Protein AF-A0A449B353-F1 (afdb_monomer)

Structure (mmCIF, N/CA/C/O backbone):
data_AF-A0A449B353-F1
#
_entry.id   AF-A0A449B353-F1
#
loop_
_atom_site.group_PDB
_atom_site.id
_atom_site.type_symbol
_atom_site.label_atom_id
_atom_site.label_alt_id
_atom_site.label_comp_id
_atom_site.label_asym_id
_atom_site.label_entity_id
_atom_site.label_seq_id
_atom_site.pdbx_PDB_ins_code
_atom_site.Cartn_x
_atom_site.Cartn_y
_atom_site.Cartn_z
_atom_site.occupancy
_atom_site.B_iso_or_equiv
_atom_site.auth_seq_id
_atom_site.auth_comp_id
_atom_site.auth_asym_id
_atom_site.auth_atom_id
_atom_site.pdbx_PDB_model_num
ATOM 1 N N . MET A 1 1 ? -43.226 -0.071 -16.876 1.00 41.44 1 MET A N 1
ATOM 2 C CA . MET A 1 1 ? -42.538 0.073 -15.574 1.00 41.44 1 MET A CA 1
ATOM 3 C C . MET A 1 1 ? -41.272 0.913 -15.776 1.00 41.44 1 MET A C 1
ATOM 5 O O . MET A 1 1 ? -40.256 0.384 -16.199 1.00 41.44 1 MET A O 1
ATOM 9 N N . LYS A 1 2 ? -41.357 2.246 -15.624 1.00 35.25 2 LYS A N 1
ATOM 10 C CA . LYS A 1 2 ? -40.231 3.179 -15.837 1.00 35.25 2 LYS A CA 1
ATOM 11 C C . LYS A 1 2 ? -39.518 3.416 -14.504 1.00 35.25 2 LYS A C 1
ATOM 13 O O . LYS A 1 2 ? -40.005 4.186 -13.683 1.00 35.25 2 LYS A O 1
ATOM 18 N N . TRP A 1 3 ? -38.369 2.781 -14.301 1.00 37.28 3 TRP A N 1
ATOM 19 C CA . TRP A 1 3 ? -37.463 3.112 -13.202 1.00 37.28 3 TRP A CA 1
ATOM 20 C C . TRP A 1 3 ? -36.758 4.438 -13.516 1.00 37.28 3 TRP A C 1
ATOM 22 O O . TRP A 1 3 ? -35.739 4.468 -14.200 1.00 37.28 3 TRP A O 1
ATOM 32 N N . LYS A 1 4 ? -37.316 5.562 -13.052 1.00 37.81 4 LYS A N 1
ATOM 33 C CA . LYS A 1 4 ? -36.583 6.834 -12.991 1.00 37.81 4 LYS A CA 1
ATOM 34 C C . LYS A 1 4 ? -35.660 6.782 -11.775 1.00 37.81 4 LYS A C 1
ATOM 36 O 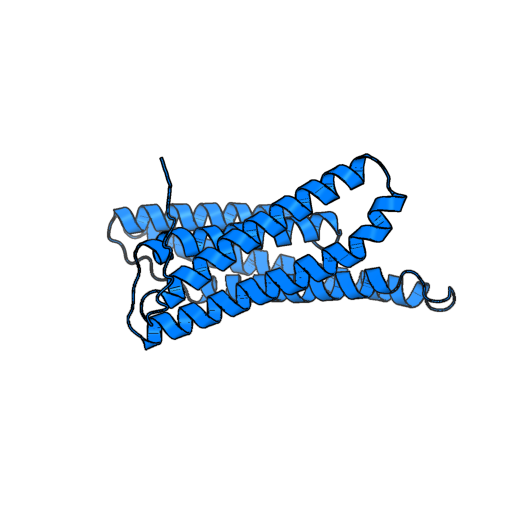O . LYS A 1 4 ? -36.065 7.119 -10.666 1.00 37.81 4 LYS A O 1
ATOM 41 N N . LEU A 1 5 ? -34.416 6.364 -11.993 1.00 42.94 5 LEU A N 1
ATOM 42 C CA . LEU A 1 5 ? -33.312 6.576 -11.060 1.00 42.94 5 LEU A CA 1
ATOM 43 C C . LEU A 1 5 ? -33.013 8.078 -10.993 1.00 42.94 5 LEU A C 1
ATOM 45 O O . LEU A 1 5 ? -32.157 8.605 -11.694 1.00 42.94 5 LEU A O 1
ATOM 49 N N . ASN A 1 6 ? -33.766 8.787 -10.157 1.00 35.12 6 ASN A N 1
ATOM 50 C CA . ASN A 1 6 ? -33.498 10.176 -9.812 1.00 35.12 6 ASN A CA 1
ATOM 51 C C . ASN A 1 6 ? -32.489 10.195 -8.653 1.00 35.12 6 ASN A C 1
ATOM 53 O O . ASN A 1 6 ? -32.807 10.586 -7.532 1.00 35.12 6 ASN A O 1
ATOM 57 N N . MET A 1 7 ? -31.265 9.725 -8.911 1.00 39.56 7 MET A N 1
ATOM 58 C CA . MET A 1 7 ? -30.147 9.897 -7.982 1.00 39.56 7 MET A CA 1
ATOM 59 C C . MET A 1 7 ? -29.683 11.357 -8.068 1.00 39.56 7 MET A C 1
ATOM 61 O O . MET A 1 7 ? -28.717 11.697 -8.746 1.00 39.56 7 MET A O 1
ATOM 65 N N . LYS A 1 8 ? -30.413 12.261 -7.408 1.00 36.34 8 LYS A N 1
ATOM 66 C CA . LYS A 1 8 ? -29.895 13.598 -7.114 1.00 36.34 8 LYS A CA 1
ATOM 67 C C . LYS A 1 8 ? -28.836 13.434 -6.025 1.00 36.34 8 LYS A C 1
ATOM 69 O O . LYS A 1 8 ? -29.169 13.420 -4.844 1.00 36.34 8 LYS A O 1
ATOM 74 N N . PHE A 1 9 ? -27.571 13.288 -6.419 1.00 43.31 9 PHE A N 1
ATOM 75 C CA . PHE A 1 9 ? -26.436 13.431 -5.506 1.00 43.31 9 PHE A CA 1
ATOM 76 C C . PHE A 1 9 ? -26.376 14.887 -5.041 1.00 43.31 9 PHE A C 1
ATOM 78 O O . PHE A 1 9 ? -25.678 15.716 -5.618 1.00 43.31 9 PHE A O 1
ATOM 85 N N . ASN A 1 10 ? -27.160 15.227 -4.021 1.00 40.44 10 ASN A N 1
ATOM 86 C CA . ASN A 1 10 ? -27.001 16.497 -3.338 1.00 40.44 10 ASN A CA 1
ATOM 87 C C . ASN A 1 10 ? -25.759 16.350 -2.448 1.00 40.44 10 ASN A C 1
ATOM 89 O O . ASN A 1 10 ? -25.804 15.664 -1.425 1.00 40.44 10 ASN A O 1
ATOM 93 N N . ILE A 1 11 ? -24.624 16.896 -2.893 1.00 47.94 11 ILE A N 1
ATOM 94 C CA . ILE A 1 11 ? -23.345 16.811 -2.177 1.00 47.94 11 ILE A CA 1
ATOM 95 C C . ILE A 1 11 ? -23.432 17.736 -0.957 1.00 47.94 11 ILE A C 1
ATOM 97 O O . ILE A 1 11 ? -23.030 18.896 -0.991 1.00 47.94 11 ILE A O 1
ATOM 101 N N . THR A 1 12 ? -24.019 17.242 0.128 1.00 59.38 12 THR A N 1
ATOM 102 C CA . THR A 1 12 ? -24.003 17.914 1.429 1.00 59.38 12 THR A CA 1
ATOM 103 C C . THR A 1 12 ? -22.664 17.650 2.122 1.00 59.38 12 THR A C 1
ATOM 105 O O . THR A 1 12 ? -22.043 16.603 1.918 1.00 59.38 12 THR A O 1
ATOM 108 N N . LYS A 1 13 ? -22.203 18.584 2.972 1.00 58.66 13 LYS A N 1
ATOM 109 C CA . LYS A 1 13 ? -20.952 18.432 3.752 1.00 58.66 13 LYS A CA 1
ATOM 110 C C . LYS A 1 13 ? -20.908 17.127 4.562 1.00 58.66 13 LYS A C 1
ATOM 112 O O . LYS A 1 13 ? -19.831 16.602 4.819 1.00 58.66 13 LYS A O 1
ATOM 117 N N . GLU A 1 14 ? -22.073 16.597 4.924 1.00 60.94 14 GLU A N 1
ATOM 118 C CA . GLU A 1 14 ? -22.235 15.378 5.718 1.00 60.94 14 GLU A CA 1
ATOM 119 C C . GLU A 1 14 ? -22.028 14.086 4.907 1.00 60.94 14 GLU A C 1
ATOM 121 O O . GLU A 1 14 ? -21.552 13.091 5.447 1.00 60.94 14 GLU A O 1
ATOM 126 N N . ASN A 1 15 ? -22.303 14.107 3.598 1.00 66.75 15 ASN A N 1
ATOM 127 C CA . ASN A 1 15 ? -22.182 12.935 2.722 1.00 66.75 15 ASN A CA 1
ATOM 128 C C . ASN A 1 15 ? -20.823 12.836 2.014 1.00 66.75 15 ASN A C 1
ATOM 130 O O . ASN A 1 15 ? -20.503 11.800 1.434 1.00 66.75 15 ASN A O 1
ATOM 134 N N . PHE A 1 16 ? -20.008 13.890 2.064 1.00 71.62 16 PHE A N 1
ATOM 135 C CA . PHE A 1 16 ? -18.713 13.943 1.385 1.00 71.62 16 PHE A CA 1
ATOM 136 C C . PHE A 1 16 ? -17.734 12.828 1.819 1.00 71.62 16 PHE A C 1
ATOM 138 O O . PHE A 1 16 ? -17.169 12.179 0.936 1.00 71.62 16 PHE A O 1
ATOM 145 N N . PRO A 1 17 ? -17.577 12.508 3.123 1.00 68.25 17 PRO A N 1
ATOM 146 C CA . PRO A 1 17 ? -16.725 11.390 3.548 1.00 68.25 17 PRO A CA 1
ATOM 147 C C . PRO A 1 17 ? -17.228 10.025 3.043 1.00 68.25 17 PRO A C 1
ATOM 149 O O . PRO A 1 17 ? -16.430 9.164 2.677 1.00 68.25 17 PRO A O 1
ATOM 152 N N . ASN A 1 18 ? -18.553 9.843 2.954 1.00 73.44 18 ASN A N 1
ATOM 153 C CA . ASN A 1 18 ? -19.164 8.616 2.428 1.00 73.44 18 ASN A CA 1
ATOM 154 C C . ASN A 1 18 ? -18.934 8.451 0.915 1.00 73.44 18 ASN A C 1
ATOM 156 O O . ASN A 1 18 ? -18.769 7.343 0.408 1.00 73.44 18 ASN A O 1
ATOM 160 N N . ILE A 1 19 ? -18.914 9.556 0.168 1.00 77.75 19 ILE A N 1
ATOM 161 C CA . ILE A 1 19 ? -18.616 9.522 -1.267 1.00 77.75 19 ILE A CA 1
ATOM 162 C C . ILE A 1 19 ? -17.147 9.139 -1.488 1.00 77.75 19 ILE A C 1
ATOM 164 O O . ILE A 1 19 ? -16.865 8.307 -2.348 1.00 77.75 19 ILE A O 1
ATOM 168 N N . LEU A 1 20 ? -16.218 9.676 -0.688 1.00 74.94 20 LEU A N 1
ATOM 169 C CA . LEU A 1 20 ? -14.795 9.318 -0.768 1.00 74.94 20 LEU A CA 1
ATOM 170 C C . LEU A 1 20 ? -14.543 7.836 -0.457 1.00 74.94 20 LEU A C 1
ATOM 172 O O . LEU A 1 20 ? -13.758 7.190 -1.154 1.00 74.94 20 LEU A O 1
ATOM 176 N N . THR A 1 21 ? -15.243 7.273 0.530 1.00 77.81 21 THR A N 1
ATOM 177 C CA . THR A 1 21 ? -15.205 5.825 0.801 1.00 77.81 21 THR A CA 1
ATOM 178 C C . THR A 1 21 ? -15.726 5.014 -0.371 1.00 77.81 21 THR A C 1
ATOM 180 O O . THR A 1 21 ? -15.069 4.065 -0.790 1.00 77.81 21 THR A O 1
ATOM 183 N N . MET A 1 22 ? -16.875 5.385 -0.946 1.00 80.38 22 MET A N 1
ATOM 184 C CA . MET A 1 22 ? -17.408 4.685 -2.120 1.00 80.38 22 MET A CA 1
ATOM 185 C C . MET A 1 22 ? -16.431 4.728 -3.295 1.00 80.38 22 MET A C 1
ATOM 187 O O . MET A 1 22 ? -16.202 3.700 -3.929 1.00 80.38 22 MET A O 1
ATOM 191 N N . VAL A 1 23 ? -15.812 5.880 -3.560 1.00 84.88 23 VAL A N 1
ATOM 192 C CA . VAL A 1 23 ? -14.782 6.011 -4.600 1.00 84.88 23 VAL A CA 1
ATOM 193 C C . VAL A 1 23 ? -13.608 5.071 -4.324 1.00 84.88 23 VAL A C 1
ATOM 195 O O . VAL A 1 23 ? -13.198 4.352 -5.232 1.00 84.88 23 VAL A O 1
ATOM 198 N N . ARG A 1 24 ? -13.108 4.995 -3.084 1.00 83.75 24 ARG A N 1
ATOM 199 C CA . ARG A 1 24 ? -12.031 4.059 -2.718 1.00 83.75 24 ARG A CA 1
ATOM 200 C C . ARG A 1 24 ? -12.425 2.602 -2.929 1.00 83.75 24 ARG A C 1
ATOM 202 O O . ARG A 1 24 ? -11.633 1.847 -3.478 1.00 83.75 24 ARG A O 1
ATOM 209 N N . ILE A 1 25 ? -13.646 2.210 -2.579 1.00 85.06 25 ILE A N 1
ATOM 210 C CA . ILE A 1 25 ? -14.143 0.850 -2.836 1.00 85.06 25 ILE A CA 1
ATOM 211 C C . ILE A 1 25 ? -14.133 0.545 -4.339 1.00 85.06 25 ILE A C 1
ATOM 213 O O . ILE A 1 25 ? -13.642 -0.505 -4.750 1.00 85.06 25 ILE A O 1
ATOM 217 N N . TRP A 1 26 ? -14.619 1.466 -5.174 1.00 87.62 26 TRP A N 1
ATOM 218 C CA . TRP A 1 26 ? -14.587 1.300 -6.629 1.00 87.62 26 TRP A CA 1
ATOM 219 C C . TRP A 1 26 ? -13.163 1.222 -7.179 1.00 87.62 26 TRP A C 1
ATOM 221 O O . TRP A 1 26 ? -12.890 0.371 -8.024 1.00 87.62 26 TRP A O 1
ATOM 231 N N . ILE A 1 27 ? -12.245 2.047 -6.668 1.00 86.94 27 ILE A N 1
ATOM 232 C CA . ILE A 1 27 ? -10.817 1.959 -6.993 1.00 86.94 27 ILE A CA 1
ATOM 233 C C . ILE A 1 27 ? -10.278 0.580 -6.603 1.00 86.94 27 ILE A C 1
ATOM 235 O O . ILE A 1 27 ? -9.610 -0.051 -7.412 1.00 86.94 27 ILE A O 1
ATOM 239 N N . ALA A 1 28 ? -10.602 0.074 -5.413 1.00 86.62 28 ALA A N 1
ATOM 240 C CA . ALA A 1 28 ? -10.171 -1.242 -4.953 1.00 86.62 28 ALA A CA 1
ATOM 241 C C . ALA A 1 28 ? -10.617 -2.351 -5.916 1.00 86.62 28 ALA A C 1
ATOM 243 O O . ALA A 1 28 ? -9.791 -3.140 -6.370 1.00 86.62 28 ALA A O 1
ATOM 244 N N . PHE A 1 29 ? -11.902 -2.374 -6.285 1.00 88.25 29 PHE A N 1
ATOM 245 C CA . PHE A 1 29 ? -12.437 -3.335 -7.253 1.00 88.25 29 PHE A CA 1
ATOM 246 C C . PHE A 1 29 ? -11.778 -3.212 -8.622 1.00 88.25 29 PHE A C 1
ATOM 248 O O . PHE A 1 29 ? -11.442 -4.229 -9.227 1.00 88.25 29 PHE A O 1
ATOM 255 N N . LEU A 1 30 ? -11.556 -1.984 -9.093 1.00 88.88 30 LEU A N 1
ATOM 256 C CA . LEU A 1 30 ? -10.849 -1.733 -10.340 1.00 88.88 30 LEU A CA 1
ATOM 257 C C . LEU A 1 30 ? -9.432 -2.308 -10.269 1.00 88.88 30 LEU A C 1
ATOM 259 O O . LEU A 1 30 ? -9.056 -3.082 -11.140 1.00 88.88 30 LEU A O 1
ATOM 263 N N . LEU A 1 31 ? -8.661 -2.023 -9.219 1.00 88.12 31 LEU A N 1
ATOM 264 C CA . LEU A 1 31 ? -7.293 -2.532 -9.096 1.00 88.12 31 LEU A CA 1
ATOM 265 C C . LEU A 1 31 ? -7.243 -4.062 -9.011 1.00 88.12 31 LEU A C 1
ATOM 267 O O . LEU A 1 31 ? -6.375 -4.663 -9.641 1.00 88.12 31 LEU A O 1
ATOM 271 N N . VAL A 1 32 ? -8.188 -4.699 -8.310 1.00 87.94 32 VAL A N 1
ATOM 272 C CA . VAL A 1 32 ? -8.330 -6.167 -8.295 1.00 87.94 32 VAL A CA 1
ATOM 273 C C . VAL A 1 32 ? -8.616 -6.697 -9.699 1.00 87.94 32 VAL A C 1
ATOM 275 O O . VAL A 1 32 ? -7.949 -7.625 -10.147 1.00 87.94 32 VAL A O 1
ATOM 278 N N . ALA A 1 33 ? -9.587 -6.114 -10.406 1.00 87.06 33 ALA A N 1
ATOM 279 C CA . ALA A 1 33 ? -9.965 -6.550 -11.747 1.00 87.06 33 ALA A CA 1
ATOM 280 C C . ALA A 1 33 ? -8.798 -6.411 -12.731 1.00 87.06 33 ALA A C 1
ATOM 282 O O . ALA A 1 33 ? -8.522 -7.337 -13.488 1.00 87.06 33 ALA A O 1
ATOM 283 N N . PHE A 1 34 ? -8.069 -5.294 -12.664 1.00 85.19 34 PHE A N 1
ATOM 284 C CA . PHE A 1 34 ? -6.842 -5.085 -13.427 1.00 85.19 34 PHE A CA 1
ATOM 285 C C . PHE A 1 34 ? -5.796 -6.148 -13.076 1.00 85.19 34 PHE A C 1
ATOM 287 O O . PHE A 1 34 ? -5.252 -6.786 -13.973 1.00 85.19 34 PHE A O 1
ATOM 294 N N . LEU A 1 35 ? -5.545 -6.398 -11.789 1.00 84.62 35 LEU A N 1
ATOM 295 C CA . LEU A 1 35 ? -4.573 -7.400 -11.355 1.00 84.62 35 LEU A CA 1
ATOM 296 C C . LEU A 1 35 ? -4.920 -8.806 -11.867 1.00 84.62 35 LEU A C 1
ATOM 298 O O . LEU A 1 35 ? -4.027 -9.514 -12.321 1.00 84.62 35 LEU A O 1
ATOM 302 N N . ILE A 1 36 ? -6.196 -9.197 -11.833 1.00 84.75 36 ILE A N 1
ATOM 303 C CA . ILE A 1 36 ? -6.663 -10.496 -12.338 1.00 84.75 36 ILE A CA 1
ATOM 304 C C . ILE A 1 36 ? -6.540 -10.557 -13.860 1.00 84.75 36 ILE A C 1
ATOM 306 O O . ILE A 1 36 ? -5.963 -11.508 -14.372 1.00 84.75 36 ILE A O 1
ATOM 310 N N . PHE A 1 37 ? -7.036 -9.544 -14.574 1.00 81.62 37 PHE A N 1
ATOM 311 C CA . PHE A 1 37 ? -7.005 -9.488 -16.037 1.00 81.62 37 PHE A CA 1
ATOM 312 C C . PHE A 1 37 ? -5.575 -9.575 -16.584 1.00 81.62 37 PHE A C 1
ATOM 314 O O . PHE A 1 37 ? -5.277 -10.366 -17.478 1.00 81.62 37 PHE A O 1
ATOM 321 N N . PHE A 1 38 ? -4.652 -8.810 -16.000 1.00 73.19 38 PHE A N 1
ATOM 322 C CA . PHE A 1 38 ? -3.245 -8.894 -16.374 1.00 73.19 38 PHE A CA 1
ATOM 323 C C . PHE A 1 38 ? -2.579 -10.163 -15.842 1.00 73.19 38 PHE A C 1
ATOM 325 O O . PHE A 1 38 ? -1.707 -10.704 -16.512 1.00 73.19 38 PHE A O 1
ATOM 332 N N . GLY A 1 39 ? -3.017 -10.675 -14.691 1.00 70.12 39 GLY A N 1
ATOM 333 C CA . GLY A 1 39 ? -2.585 -11.958 -14.142 1.00 70.12 39 GLY A CA 1
ATOM 334 C C . GLY A 1 39 ? -2.921 -13.147 -15.044 1.00 70.12 39 GLY A C 1
ATOM 335 O O . GLY A 1 39 ? -2.116 -14.063 -15.168 1.00 70.12 39 GLY A O 1
ATOM 336 N N . THR A 1 40 ? -4.069 -13.123 -15.722 1.00 69.00 40 THR A N 1
ATOM 337 C CA . THR A 1 40 ? -4.444 -14.155 -16.697 1.00 69.00 40 THR A CA 1
ATOM 338 C C . THR A 1 40 ? -3.614 -14.074 -17.976 1.00 69.00 40 THR A C 1
ATOM 340 O O . THR A 1 40 ? -3.211 -15.110 -18.496 1.00 69.00 40 THR A O 1
ATOM 343 N N . GLU A 1 41 ? -3.270 -12.865 -18.430 1.00 65.75 41 GLU A N 1
ATOM 344 C CA . GLU A 1 41 ? -2.404 -12.659 -19.603 1.00 65.75 41 GLU A CA 1
ATOM 345 C C . GLU A 1 41 ? -0.943 -13.089 -19.357 1.00 65.75 41 GLU A C 1
ATOM 347 O O . GLU A 1 41 ? -0.249 -13.489 -20.292 1.00 65.75 41 GLU A O 1
ATOM 352 N N . ILE A 1 42 ? -0.474 -13.080 -18.097 1.00 59.16 42 ILE A N 1
ATOM 353 C CA . ILE A 1 42 ? 0.836 -13.650 -17.708 1.00 59.16 42 ILE A CA 1
ATOM 354 C C . ILE A 1 42 ? 0.939 -15.128 -18.100 1.00 59.16 42 ILE A C 1
ATOM 356 O O . ILE A 1 42 ? 2.022 -15.588 -18.457 1.00 59.16 42 ILE A O 1
ATOM 360 N N . TYR A 1 43 ? -0.165 -15.876 -18.015 1.00 58.69 43 TYR A N 1
ATOM 361 C CA . TYR A 1 43 ? -0.169 -17.320 -18.248 1.00 58.69 43 TYR A CA 1
ATOM 362 C C . TYR A 1 43 ? -0.234 -17.684 -19.739 1.00 58.69 43 TYR A C 1
ATOM 364 O O . TYR A 1 43 ? 0.162 -18.784 -20.117 1.00 58.69 43 TYR A O 1
ATOM 372 N N . SER A 1 44 ? -0.728 -16.777 -20.588 1.00 63.09 44 SER A N 1
ATOM 373 C CA . SER A 1 44 ? -0.970 -17.031 -22.012 1.00 63.09 44 SER A CA 1
ATOM 374 C C . SER A 1 44 ? 0.158 -16.571 -22.937 1.00 63.09 44 SER A C 1
ATOM 376 O O . SER A 1 44 ? 0.443 -17.270 -23.906 1.00 63.09 44 SER A O 1
ATOM 378 N N . ASP A 1 45 ? 0.799 -15.422 -22.684 1.00 68.19 45 ASP A N 1
ATOM 379 C CA . ASP A 1 45 ? 1.852 -14.881 -23.562 1.00 68.19 45 ASP A CA 1
ATOM 380 C C . ASP A 1 45 ? 2.795 -13.908 -22.820 1.00 68.19 45 ASP A C 1
ATOM 382 O O . ASP A 1 45 ? 2.444 -12.771 -22.482 1.00 68.19 45 ASP A O 1
ATOM 386 N N . PHE A 1 46 ? 4.046 -14.335 -22.622 1.00 64.62 46 PHE A N 1
ATOM 387 C CA . PHE A 1 46 ? 5.069 -13.564 -21.907 1.00 64.62 46 PHE A CA 1
ATOM 388 C C . PHE A 1 46 ? 5.443 -12.237 -22.598 1.00 64.62 46 PHE A C 1
ATOM 390 O O . PHE A 1 46 ? 5.761 -11.253 -21.922 1.00 64.62 46 PHE A O 1
ATOM 397 N N . ASN A 1 47 ? 5.376 -12.159 -23.932 1.00 62.97 47 ASN A N 1
ATOM 398 C CA . ASN A 1 47 ? 5.752 -10.949 -24.671 1.00 62.97 47 ASN A CA 1
ATOM 399 C C . ASN A 1 47 ? 4.654 -9.880 -24.616 1.00 62.97 47 ASN A C 1
ATOM 401 O O . ASN A 1 47 ? 4.955 -8.691 -24.474 1.00 62.97 47 ASN A O 1
ATOM 405 N N . ARG A 1 48 ? 3.375 -10.279 -24.655 1.00 65.12 48 ARG A N 1
ATOM 406 C CA . ARG A 1 48 ? 2.257 -9.350 -24.406 1.00 65.12 48 ARG A CA 1
ATOM 407 C C . ARG A 1 48 ? 2.289 -8.806 -22.989 1.00 65.12 48 ARG A C 1
ATOM 409 O O . ARG A 1 48 ? 2.077 -7.608 -22.801 1.00 65.12 48 ARG A O 1
ATOM 416 N N . PHE A 1 49 ? 2.615 -9.649 -22.013 1.00 65.75 49 PHE A N 1
ATOM 417 C CA . PHE A 1 49 ? 2.725 -9.229 -20.623 1.00 65.75 49 PHE A CA 1
ATOM 418 C C . PHE A 1 49 ? 3.693 -8.051 -20.454 1.00 65.75 49 PHE A C 1
ATOM 420 O O . PHE A 1 49 ? 3.312 -7.033 -19.876 1.00 65.75 49 PHE A O 1
ATOM 427 N N . GLN A 1 50 ? 4.900 -8.121 -21.027 1.00 65.50 50 GLN A N 1
ATOM 428 C CA . GLN A 1 50 ? 5.898 -7.049 -20.892 1.00 65.50 50 GLN A CA 1
ATOM 429 C C . GLN A 1 50 ? 5.391 -5.684 -21.378 1.00 65.50 50 GLN A C 1
ATOM 431 O O . GLN A 1 50 ? 5.693 -4.664 -20.758 1.00 65.50 50 GLN A O 1
ATOM 436 N N . LYS A 1 51 ? 4.557 -5.654 -22.426 1.00 69.50 51 LYS A N 1
ATOM 437 C CA . LYS A 1 51 ? 3.956 -4.416 -22.939 1.00 69.50 51 LYS A CA 1
ATOM 438 C C . LYS A 1 51 ? 2.972 -3.791 -21.948 1.00 69.50 51 LYS A C 1
ATOM 440 O O . LYS A 1 51 ? 2.982 -2.578 -21.751 1.00 69.50 51 LYS A O 1
ATOM 445 N N . TYR A 1 52 ? 2.133 -4.603 -21.310 1.00 77.19 52 TYR A N 1
ATOM 446 C CA . TYR A 1 52 ? 1.107 -4.109 -20.390 1.00 77.19 52 TYR A CA 1
ATOM 447 C C . TYR A 1 52 ? 1.613 -3.851 -18.969 1.00 77.19 52 TYR A C 1
ATOM 449 O O . TYR A 1 52 ? 0.998 -3.078 -18.230 1.00 77.19 52 TYR A O 1
ATOM 457 N N . ARG A 1 53 ? 2.751 -4.442 -18.589 1.00 79.06 53 ARG A N 1
ATOM 458 C CA . ARG A 1 53 ? 3.372 -4.236 -17.274 1.00 79.06 53 ARG A CA 1
ATOM 459 C C . ARG A 1 53 ? 3.613 -2.771 -16.952 1.00 79.06 53 ARG A C 1
ATOM 461 O O . ARG A 1 53 ? 3.334 -2.368 -15.830 1.00 79.06 53 ARG A O 1
ATOM 468 N N . ILE A 1 54 ? 4.100 -1.986 -17.914 1.00 84.81 54 ILE A N 1
ATOM 469 C CA . ILE A 1 54 ? 4.403 -0.562 -17.708 1.00 84.81 54 ILE A CA 1
ATOM 470 C C . ILE A 1 54 ? 3.122 0.198 -17.354 1.00 84.81 54 ILE A C 1
ATOM 472 O O . ILE A 1 54 ? 3.068 0.878 -16.330 1.00 84.81 54 ILE A O 1
ATOM 476 N N . SER A 1 55 ? 2.071 0.043 -18.164 1.00 86.81 55 SER A N 1
ATOM 477 C CA . SER A 1 55 ? 0.776 0.684 -17.917 1.00 86.81 55 SER A CA 1
ATOM 478 C C . SER A 1 55 ? 0.194 0.263 -16.570 1.00 86.81 55 SER A C 1
ATOM 480 O O . SER A 1 55 ? -0.269 1.112 -15.813 1.00 86.81 55 SER A O 1
ATOM 482 N N . LEU A 1 56 ? 0.276 -1.027 -16.235 1.00 87.06 56 LEU A N 1
ATOM 483 C CA . LEU A 1 56 ? -0.205 -1.544 -14.961 1.00 87.06 56 LEU A CA 1
ATOM 484 C C . LEU A 1 56 ? 0.555 -0.944 -13.770 1.00 87.06 56 LEU A C 1
ATOM 486 O O . LEU A 1 56 ? -0.090 -0.541 -12.807 1.00 87.06 56 LEU A O 1
ATOM 490 N N . SER A 1 57 ? 1.885 -0.818 -13.839 1.00 89.69 57 SER A N 1
ATOM 491 C CA . SER A 1 57 ? 2.692 -0.179 -12.785 1.00 89.69 57 SER A CA 1
ATOM 492 C C . SER A 1 57 ? 2.225 1.239 -12.490 1.00 89.69 57 SER A C 1
ATOM 494 O O . SER A 1 57 ? 2.041 1.603 -11.330 1.00 89.69 57 SER A O 1
ATOM 496 N N . TRP A 1 58 ? 2.012 2.035 -13.540 1.00 91.38 58 TRP A N 1
ATOM 497 C CA . TRP A 1 58 ? 1.587 3.425 -13.403 1.00 91.38 58 TRP A CA 1
ATOM 498 C C . TRP A 1 58 ? 0.154 3.544 -12.890 1.00 91.38 58 TRP A C 1
ATOM 500 O O . TRP A 1 58 ? -0.112 4.381 -12.032 1.00 91.38 58 TRP A O 1
ATOM 510 N N . ILE A 1 59 ? -0.752 2.674 -13.345 1.00 91.69 59 ILE A N 1
ATOM 511 C CA . ILE A 1 59 ? -2.121 2.590 -12.818 1.00 91.69 59 ILE A CA 1
ATOM 512 C C . ILE A 1 59 ? -2.076 2.253 -11.324 1.00 91.69 59 ILE A C 1
ATOM 514 O O . ILE A 1 59 ? -2.651 2.986 -10.522 1.00 91.69 59 ILE A O 1
ATOM 518 N N . MET A 1 60 ? -1.344 1.207 -10.928 1.00 92.31 60 MET A N 1
ATOM 519 C CA . MET A 1 60 ? -1.189 0.834 -9.518 1.00 92.31 60 MET A CA 1
ATOM 520 C C . MET A 1 60 ? -0.630 1.995 -8.693 1.00 92.31 60 MET A C 1
ATOM 522 O O . MET A 1 60 ? -1.194 2.326 -7.654 1.00 92.31 60 MET A O 1
ATOM 526 N N . PHE A 1 61 ? 0.424 2.659 -9.172 1.00 94.81 61 PHE A N 1
ATOM 527 C CA . PHE A 1 61 ? 1.024 3.812 -8.504 1.00 94.81 61 PHE A CA 1
ATOM 528 C C . PHE A 1 61 ? 0.027 4.961 -8.301 1.00 94.81 61 PHE A C 1
ATOM 530 O O . PHE A 1 61 ? -0.152 5.424 -7.172 1.00 94.81 61 PHE A O 1
ATOM 537 N N . VAL A 1 62 ? -0.639 5.411 -9.368 1.00 93.94 62 VAL A N 1
ATOM 538 C CA . VAL A 1 62 ? -1.547 6.566 -9.326 1.00 93.94 62 VAL A CA 1
ATOM 539 C C . VAL A 1 62 ? -2.742 6.279 -8.427 1.00 93.94 62 VAL A C 1
ATOM 541 O O . VAL A 1 62 ? -3.025 7.052 -7.514 1.00 93.94 62 VAL A O 1
ATOM 544 N N . PHE A 1 63 ? -3.428 5.158 -8.639 1.00 92.88 63 PHE A N 1
ATOM 545 C CA . PHE A 1 63 ? -4.640 4.842 -7.889 1.00 92.88 63 PHE A CA 1
ATOM 546 C C . PHE A 1 63 ? -4.357 4.512 -6.423 1.00 92.88 63 PHE A C 1
ATOM 548 O O . PHE A 1 63 ? -5.121 4.945 -5.563 1.00 92.88 63 PHE A O 1
ATOM 555 N N . PHE A 1 64 ? -3.259 3.811 -6.116 1.00 93.12 64 PHE A N 1
ATOM 556 C CA . PHE A 1 64 ? -2.861 3.571 -4.727 1.00 93.12 64 PHE A CA 1
ATOM 557 C C . PHE A 1 64 ? -2.529 4.886 -4.012 1.00 93.12 64 PHE A C 1
ATOM 559 O O . PHE A 1 64 ? -3.028 5.146 -2.919 1.00 93.12 64 PHE A O 1
ATOM 566 N N . THR A 1 65 ? -1.744 5.755 -4.655 1.00 93.94 65 THR A N 1
ATOM 567 C CA . THR A 1 65 ? -1.373 7.061 -4.089 1.00 93.94 65 THR A CA 1
ATOM 568 C C . THR A 1 65 ? -2.603 7.935 -3.858 1.00 93.94 65 THR A C 1
ATOM 570 O O . THR A 1 65 ? -2.744 8.520 -2.784 1.00 93.94 65 THR A O 1
ATOM 573 N N . LEU A 1 66 ? -3.525 7.988 -4.825 1.00 91.00 66 LEU A N 1
ATOM 574 C CA . LEU A 1 66 ? -4.786 8.715 -4.679 1.00 91.00 66 LEU A CA 1
ATOM 575 C C . LEU A 1 66 ? -5.639 8.144 -3.547 1.00 91.00 66 LEU A C 1
ATOM 577 O O . LEU A 1 66 ? -6.149 8.920 -2.747 1.00 91.00 66 LEU A O 1
ATOM 581 N N . ALA A 1 67 ? -5.751 6.820 -3.426 1.00 88.75 67 ALA A N 1
ATOM 582 C CA . ALA A 1 67 ? -6.516 6.189 -2.354 1.00 88.75 67 ALA A CA 1
ATOM 583 C C . ALA A 1 67 ? -5.986 6.578 -0.963 1.00 88.75 67 ALA A C 1
ATOM 585 O O . ALA A 1 67 ? -6.758 7.055 -0.128 1.00 88.75 67 ALA A O 1
ATOM 586 N N . ILE A 1 68 ? -4.673 6.470 -0.739 1.00 89.06 68 ILE A N 1
ATOM 587 C CA . ILE A 1 68 ? -4.039 6.859 0.531 1.00 89.06 68 ILE A CA 1
ATOM 588 C C . ILE A 1 68 ? -4.178 8.367 0.790 1.00 89.06 68 ILE A C 1
ATOM 590 O O . ILE A 1 68 ? -4.462 8.784 1.913 1.00 89.06 68 ILE A O 1
ATOM 594 N N . ALA A 1 69 ? -4.025 9.204 -0.240 1.00 88.00 69 ALA A N 1
ATOM 595 C CA . ALA A 1 69 ? -4.205 10.648 -0.107 1.00 88.00 69 ALA A CA 1
ATOM 596 C C . ALA A 1 69 ? -5.654 11.017 0.256 1.00 88.00 69 ALA A C 1
ATOM 598 O O . ALA A 1 69 ? -5.874 11.892 1.096 1.00 88.00 69 ALA A O 1
ATOM 599 N N . THR A 1 70 ? -6.640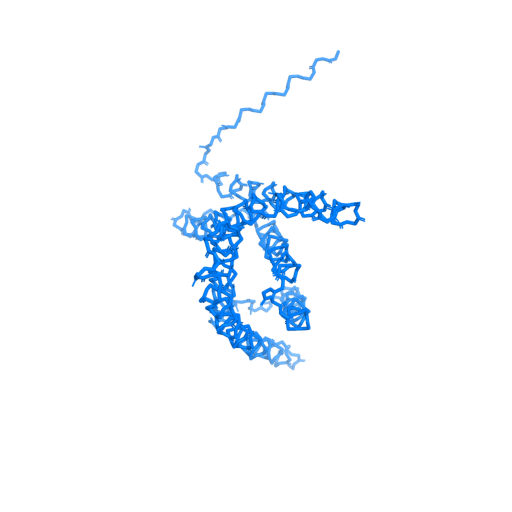 10.337 -0.339 1.00 83.75 70 THR A N 1
ATOM 600 C CA . THR A 1 70 ? -8.059 10.558 -0.031 1.00 83.75 70 THR A CA 1
ATOM 601 C C . THR A 1 70 ? -8.420 10.139 1.392 1.00 83.75 70 THR A C 1
ATOM 603 O O . THR A 1 70 ? -9.081 10.928 2.057 1.00 83.75 70 THR A O 1
ATOM 606 N N . ASP A 1 71 ? -7.905 9.007 1.894 1.00 81.31 71 ASP A N 1
ATOM 607 C CA . ASP A 1 71 ? -8.095 8.564 3.291 1.00 81.31 71 ASP A CA 1
ATOM 608 C C . ASP A 1 71 ? -7.508 9.562 4.307 1.00 81.31 71 ASP A C 1
ATOM 610 O O . ASP A 1 71 ? -8.071 9.873 5.359 1.00 81.31 71 ASP A O 1
ATOM 614 N N . PHE A 1 72 ? -6.363 10.159 3.977 1.00 78.94 72 PHE A N 1
ATOM 615 C CA . PHE A 1 72 ? -5.810 11.192 4.844 1.00 78.94 72 PHE A CA 1
ATOM 616 C C . PHE A 1 72 ? -6.682 12.460 4.848 1.00 78.94 72 PHE A C 1
ATOM 618 O O . PHE A 1 72 ? -6.876 13.095 5.895 1.00 78.94 72 PHE A O 1
ATOM 625 N N . ALA A 1 73 ? -7.219 12.829 3.681 1.00 77.94 73 ALA A N 1
ATOM 626 C CA . ALA A 1 73 ? -8.056 14.007 3.508 1.00 77.94 73 ALA A CA 1
ATOM 627 C C . ALA A 1 73 ? -9.433 13.856 4.177 1.00 77.94 73 ALA A C 1
ATOM 629 O O . ALA A 1 73 ? -9.856 14.771 4.892 1.00 77.94 73 ALA A O 1
ATOM 630 N N . ASP A 1 74 ? -10.124 12.726 4.009 1.00 71.31 74 ASP A N 1
ATOM 631 C CA . ASP A 1 74 ? -11.412 12.486 4.669 1.00 71.31 74 ASP A CA 1
ATOM 632 C C . ASP A 1 74 ? -11.266 12.332 6.183 1.00 71.31 74 ASP A C 1
ATOM 634 O O . ASP A 1 74 ? -12.049 12.932 6.920 1.00 71.31 74 ASP A O 1
ATOM 638 N N . GLY A 1 75 ? -10.212 11.679 6.675 1.00 71.62 75 GLY A N 1
ATOM 639 C CA . GLY A 1 75 ? -9.916 11.603 8.099 1.00 71.62 75 GLY A CA 1
ATOM 640 C C . GLY A 1 75 ? -9.662 12.984 8.711 1.00 71.62 75 GLY A C 1
ATOM 641 O O . GLY A 1 75 ? -10.019 13.238 9.866 1.00 71.62 75 GLY A O 1
ATOM 642 N N . TYR A 1 76 ? -9.070 13.912 7.954 1.00 75.94 76 TYR A N 1
ATOM 643 C CA . TYR A 1 76 ? -8.920 15.308 8.369 1.00 75.94 76 TYR A CA 1
ATOM 644 C C . TYR A 1 76 ? -10.259 16.065 8.357 1.00 75.94 76 TYR A C 1
ATOM 646 O O . TYR A 1 76 ? -10.600 16.720 9.348 1.00 75.94 76 TYR A O 1
ATOM 654 N N . LEU A 1 77 ? -11.039 15.943 7.281 1.00 70.94 77 LEU A N 1
ATOM 655 C CA . LEU A 1 77 ? -12.329 16.620 7.111 1.00 70.94 77 LEU A CA 1
ATOM 656 C C . LEU A 1 77 ? -13.380 16.131 8.116 1.00 70.94 77 LEU A C 1
ATOM 658 O O . LEU A 1 77 ? -14.051 16.954 8.736 1.00 70.94 77 LEU A O 1
ATOM 662 N N . ALA A 1 78 ? -13.470 14.824 8.364 1.00 69.12 78 ALA A N 1
ATOM 663 C CA . ALA A 1 78 ? -14.394 14.228 9.327 1.00 69.12 78 ALA A CA 1
ATOM 664 C C . ALA A 1 78 ? -14.123 14.723 10.757 1.00 69.12 78 ALA A C 1
ATOM 666 O O . ALA A 1 78 ? -15.052 15.102 11.474 1.00 69.12 78 ALA A O 1
ATOM 667 N N . ARG A 1 79 ? -12.845 14.828 11.157 1.00 70.88 79 ARG A N 1
ATOM 668 C CA . ARG A 1 79 ? -12.457 15.423 12.451 1.00 70.88 79 ARG A CA 1
ATOM 669 C C . ARG A 1 79 ? -12.817 16.903 12.537 1.00 70.88 79 ARG A C 1
ATOM 671 O O . ARG A 1 79 ? -13.265 17.356 13.587 1.00 70.88 79 ARG A O 1
ATOM 678 N N . LYS A 1 80 ? -12.634 17.651 11.444 1.00 73.31 80 LYS A N 1
ATOM 679 C CA . LYS A 1 80 ? -12.935 19.087 11.382 1.00 73.31 80 LYS A CA 1
ATOM 680 C C . LYS A 1 80 ? -14.439 19.367 11.422 1.00 73.31 80 LYS A C 1
ATOM 682 O O . LYS A 1 80 ? -14.849 20.359 12.016 1.00 73.31 80 LYS A O 1
ATOM 687 N N . TRP A 1 81 ? -15.251 18.514 10.804 1.00 75.69 81 TRP A N 1
ATOM 688 C CA . TRP A 1 81 ? -16.699 18.709 10.684 1.00 75.69 81 TRP A CA 1
ATOM 689 C C . TRP A 1 81 ? -17.520 17.956 11.734 1.00 75.69 81 TRP A C 1
ATOM 691 O O . TRP A 1 81 ? -18.727 18.154 11.793 1.00 75.69 81 TRP A O 1
ATOM 701 N N . LYS A 1 82 ? -16.887 17.134 12.587 1.00 69.38 82 LYS A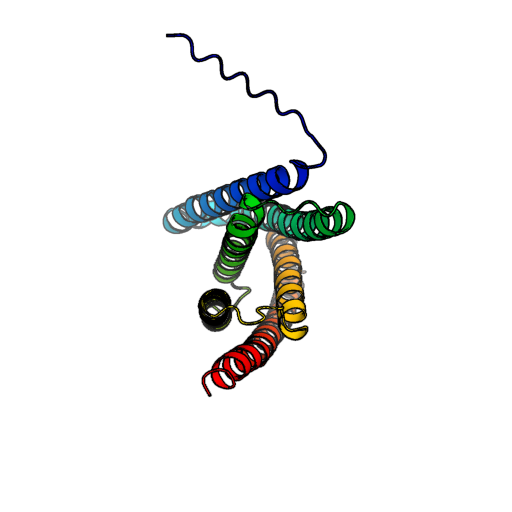 N 1
ATOM 702 C CA . LYS A 1 82 ? -17.551 16.291 13.605 1.00 69.38 82 LYS A CA 1
ATOM 703 C C . LYS A 1 82 ? -18.657 15.392 13.028 1.00 69.38 82 LYS A C 1
ATOM 705 O O . LYS A 1 82 ? -19.550 14.967 13.754 1.00 69.38 82 LYS A O 1
ATOM 710 N N . VAL A 1 83 ? -18.583 15.081 11.735 1.00 66.06 83 VAL A N 1
ATOM 711 C CA . VAL A 1 83 ? -19.521 14.180 11.063 1.00 66.06 83 VAL A CA 1
ATOM 712 C C . VAL A 1 83 ? -18.966 12.771 11.172 1.00 66.06 83 VAL A C 1
ATOM 714 O O . VAL A 1 83 ? -17.878 12.479 10.677 1.00 66.06 83 VAL A O 1
ATOM 717 N N . VAL A 1 84 ? -19.716 11.900 11.839 1.00 60.97 84 VAL A N 1
ATOM 718 C CA . VAL A 1 84 ? -19.372 10.492 12.010 1.00 60.97 84 VAL A CA 1
ATOM 719 C C . VAL A 1 84 ? -20.477 9.666 11.362 1.00 60.97 84 VAL A C 1
ATOM 721 O O . VAL A 1 84 ? -21.581 9.589 11.887 1.00 60.97 84 VAL A O 1
ATOM 724 N N . SER A 1 85 ? -20.175 9.066 10.212 1.00 68.19 85 SER A N 1
ATOM 725 C CA . SER A 1 85 ? -21.088 8.175 9.492 1.00 68.19 85 SER A CA 1
ATOM 726 C C . SER A 1 85 ? -20.832 6.721 9.887 1.00 68.19 85 SER A C 1
ATOM 728 O O . SER A 1 85 ? -19.685 6.267 9.875 1.00 68.19 85 SER A O 1
ATOM 730 N N . ASP A 1 86 ? -21.887 5.972 10.209 1.00 68.31 86 ASP A N 1
ATOM 731 C CA . ASP A 1 86 ? -21.782 4.539 10.515 1.00 68.31 86 ASP A CA 1
ATOM 732 C C . ASP A 1 86 ? -21.428 3.698 9.283 1.00 68.31 86 ASP A C 1
ATOM 734 O O . ASP A 1 86 ? -20.790 2.655 9.415 1.00 68.31 86 ASP A O 1
ATOM 738 N N . TYR A 1 87 ? -21.757 4.189 8.082 1.00 67.56 87 TYR A N 1
ATOM 739 C CA . TYR A 1 87 ? -21.338 3.570 6.826 1.00 67.56 87 TYR A CA 1
ATOM 740 C C . TYR A 1 87 ? -19.812 3.652 6.671 1.00 67.56 87 TYR A C 1
ATOM 742 O O . TYR A 1 87 ? -19.148 2.629 6.517 1.00 67.56 87 TYR A O 1
ATOM 750 N N . GLY A 1 88 ? -19.235 4.851 6.808 1.00 66.81 88 GLY A N 1
ATOM 751 C CA . GLY A 1 88 ? -17.785 5.054 6.714 1.00 66.81 88 GLY A CA 1
ATOM 752 C C . GLY A 1 88 ? -17.012 4.158 7.684 1.00 66.81 88 GLY A C 1
ATOM 753 O O . GLY A 1 88 ? -16.136 3.415 7.265 1.00 66.81 88 GLY A O 1
ATOM 754 N N . LYS A 1 89 ? -17.440 4.075 8.954 1.00 70.25 89 LYS A N 1
ATOM 755 C CA . LYS A 1 89 ? -16.777 3.242 9.981 1.00 70.25 89 LYS A CA 1
ATOM 756 C C . LYS A 1 89 ? -16.546 1.783 9.580 1.00 70.25 89 LYS A C 1
ATOM 758 O O . LYS A 1 89 ? -15.561 1.196 10.023 1.00 70.25 89 LYS A O 1
ATOM 763 N N . LEU A 1 90 ? -17.468 1.184 8.827 1.00 72.94 90 LEU A N 1
ATOM 764 C CA . LEU A 1 90 ? -17.361 -0.213 8.406 1.00 72.94 90 LEU A CA 1
ATOM 765 C C . LEU A 1 90 ? -16.595 -0.354 7.089 1.00 72.94 90 LEU A C 1
ATOM 767 O O . LEU A 1 90 ? -15.798 -1.279 6.932 1.00 72.94 90 LEU A O 1
ATOM 771 N N . TRP A 1 91 ? -16.852 0.548 6.143 1.00 77.75 91 TRP A N 1
ATOM 772 C CA . TRP A 1 91 ? -16.335 0.444 4.784 1.00 77.75 91 TRP A CA 1
ATOM 773 C C . TRP A 1 91 ? -14.927 1.025 4.619 1.00 77.75 91 TRP A C 1
ATOM 775 O O . TRP A 1 91 ? -14.165 0.496 3.811 1.00 77.75 91 TRP A O 1
ATOM 785 N N . ASP A 1 92 ? -14.552 2.032 5.416 1.00 76.94 92 ASP A N 1
ATOM 786 C CA . ASP A 1 92 ? -13.206 2.624 5.451 1.00 76.94 92 ASP A CA 1
ATOM 787 C C . ASP A 1 92 ? -12.122 1.556 5.681 1.00 76.94 92 ASP A C 1
ATOM 789 O O . ASP A 1 92 ? -11.257 1.384 4.815 1.00 76.94 92 ASP A O 1
ATOM 793 N N . PRO A 1 93 ? -12.170 0.751 6.769 1.00 77.19 93 PRO A N 1
ATOM 794 C CA . PRO A 1 93 ? -11.113 -0.219 7.050 1.00 77.19 93 PRO A CA 1
ATOM 795 C C . PRO A 1 93 ? -11.098 -1.384 6.056 1.00 77.19 93 PRO A C 1
ATOM 797 O O . PRO A 1 93 ? -10.073 -2.043 5.889 1.00 77.19 93 PRO A O 1
ATOM 800 N N . LEU A 1 94 ? -12.235 -1.672 5.414 1.00 81.00 94 LEU A N 1
ATOM 801 C CA . LEU A 1 94 ? -12.327 -2.720 4.404 1.00 81.00 94 LEU A CA 1
ATOM 802 C C . LEU A 1 94 ? -11.659 -2.276 3.098 1.00 81.00 94 LEU A C 1
ATOM 804 O O . LEU A 1 94 ? -10.833 -3.009 2.556 1.00 81.00 94 LEU A O 1
ATOM 808 N N . ALA A 1 95 ? -11.992 -1.077 2.614 1.00 84.50 95 ALA A N 1
ATOM 809 C CA . ALA A 1 95 ? -11.423 -0.524 1.390 1.00 84.50 95 ALA A CA 1
ATOM 810 C C . ALA A 1 95 ? -9.904 -0.342 1.514 1.00 84.50 95 ALA A C 1
ATOM 812 O O . ALA A 1 95 ? -9.168 -0.771 0.625 1.00 84.50 95 ALA A O 1
ATOM 813 N N . ASP A 1 96 ? -9.435 0.208 2.639 1.00 84.19 96 ASP A N 1
ATOM 814 C CA . ASP A 1 96 ? -8.007 0.397 2.922 1.00 84.19 96 ASP A CA 1
ATOM 815 C C . ASP A 1 96 ? -7.226 -0.929 2.865 1.00 84.19 96 ASP A C 1
ATOM 817 O O . ASP A 1 96 ? -6.190 -1.041 2.200 1.00 84.19 96 ASP A O 1
ATOM 821 N N . LYS A 1 97 ? -7.778 -1.990 3.467 1.00 87.69 97 LYS A N 1
ATOM 822 C CA . LYS A 1 97 ? -7.180 -3.330 3.420 1.00 87.69 97 LYS A CA 1
ATOM 823 C C . LYS A 1 97 ? -7.110 -3.905 2.021 1.00 87.69 97 LYS A C 1
ATOM 825 O O . LYS A 1 97 ? -6.070 -4.445 1.657 1.00 87.69 97 LYS A O 1
ATOM 830 N N . ILE A 1 98 ? -8.198 -3.834 1.255 1.00 90.81 98 ILE A N 1
ATOM 831 C CA . ILE A 1 98 ? -8.231 -4.418 -0.091 1.00 90.81 98 ILE A CA 1
ATOM 832 C C . ILE A 1 98 ? -7.199 -3.716 -0.972 1.00 90.81 98 ILE A C 1
ATOM 834 O O . ILE A 1 98 ? -6.376 -4.388 -1.585 1.00 90.81 98 ILE A O 1
ATOM 838 N N . ILE A 1 99 ? -7.184 -2.380 -0.983 1.00 92.06 99 ILE A N 1
ATOM 839 C CA . ILE A 1 99 ? -6.242 -1.596 -1.795 1.00 92.06 99 ILE A CA 1
ATOM 840 C C . ILE A 1 99 ? -4.793 -1.898 -1.394 1.00 92.06 99 ILE A C 1
ATOM 842 O O . ILE A 1 99 ? -3.951 -2.139 -2.261 1.00 92.06 99 ILE A O 1
ATOM 846 N N . THR A 1 100 ? -4.506 -1.956 -0.091 1.00 92.75 100 THR A N 1
ATOM 847 C CA . THR A 1 100 ? -3.168 -2.284 0.420 1.00 92.75 100 THR A CA 1
ATOM 848 C C . THR A 1 100 ? -2.743 -3.702 0.056 1.00 92.75 100 THR A C 1
ATOM 850 O O . THR A 1 100 ? -1.635 -3.895 -0.440 1.00 92.75 100 THR A O 1
ATOM 853 N N . ILE A 1 101 ? -3.608 -4.703 0.237 1.00 93.06 101 ILE A N 1
ATOM 854 C CA . ILE A 1 101 ? -3.300 -6.097 -0.113 1.00 93.06 101 ILE A CA 1
ATOM 855 C C . ILE A 1 101 ? -3.062 -6.236 -1.618 1.00 93.06 101 ILE A C 1
ATOM 857 O O . ILE A 1 101 ? -2.100 -6.884 -2.015 1.00 93.06 101 ILE A O 1
ATOM 861 N N . VAL A 1 102 ? -3.880 -5.603 -2.458 1.00 93.25 102 VAL A N 1
ATOM 862 C CA . VAL A 1 102 ? -3.715 -5.638 -3.920 1.00 93.25 102 VAL A CA 1
ATOM 863 C C . VAL A 1 102 ? -2.374 -5.045 -4.338 1.00 93.25 102 VAL A C 1
ATOM 865 O O . VAL A 1 102 ? -1.659 -5.659 -5.128 1.00 93.25 102 VAL A O 1
ATOM 868 N N . ALA A 1 103 ? -1.989 -3.901 -3.768 1.00 94.50 103 ALA A N 1
ATOM 869 C CA . ALA A 1 103 ? -0.692 -3.292 -4.042 1.00 94.50 103 ALA A CA 1
ATOM 870 C C . ALA A 1 103 ? 0.476 -4.176 -3.569 1.00 94.50 103 ALA A C 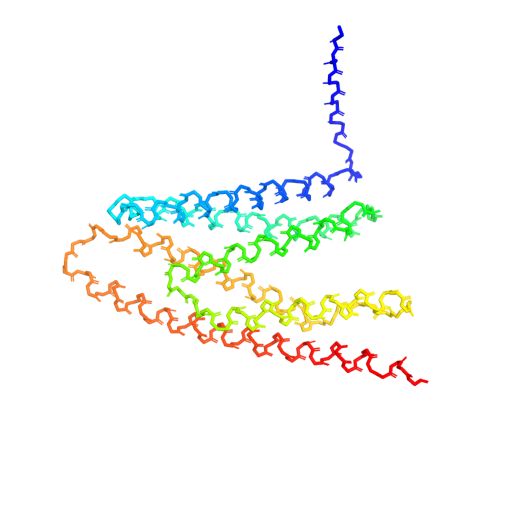1
ATOM 872 O O . ALA A 1 103 ? 1.457 -4.343 -4.294 1.00 94.50 103 ALA A O 1
ATOM 873 N N . LEU A 1 104 ? 0.358 -4.797 -2.391 1.00 94.62 104 LEU A N 1
ATOM 874 C CA . LEU A 1 104 ? 1.349 -5.745 -1.876 1.00 94.62 104 LEU A CA 1
ATOM 875 C C . LEU A 1 104 ? 1.497 -6.973 -2.784 1.00 94.62 104 LEU A C 1
ATOM 877 O O . LEU A 1 104 ? 2.617 -7.354 -3.115 1.00 94.62 104 LEU A O 1
ATOM 881 N N . VAL A 1 105 ? 0.384 -7.570 -3.219 1.00 92.75 105 VAL A N 1
ATOM 882 C CA . VAL A 1 105 ? 0.383 -8.716 -4.141 1.00 92.75 105 VAL A CA 1
ATOM 883 C C . VAL A 1 105 ? 1.006 -8.326 -5.475 1.00 92.75 105 VAL A C 1
ATOM 885 O O . VAL A 1 105 ? 1.860 -9.046 -5.985 1.00 92.75 105 VAL A O 1
ATOM 888 N N . TYR A 1 106 ? 0.650 -7.165 -6.020 1.00 92.62 106 TYR A N 1
ATOM 889 C CA . TYR A 1 106 ? 1.260 -6.666 -7.245 1.00 92.62 106 TYR A CA 1
ATOM 890 C C . TYR A 1 106 ? 2.784 -6.505 -7.112 1.00 92.62 106 TYR A C 1
ATOM 892 O O . TYR A 1 106 ? 3.525 -6.925 -7.998 1.00 92.62 106 TYR A O 1
ATOM 900 N N . LEU A 1 107 ? 3.274 -5.962 -5.994 1.00 93.50 107 LEU A N 1
ATOM 901 C CA . LEU A 1 107 ? 4.712 -5.804 -5.747 1.00 93.50 107 LEU A CA 1
ATOM 902 C C . LEU A 1 107 ? 5.451 -7.136 -5.545 1.00 93.50 107 LEU A C 1
ATOM 904 O O . LEU A 1 107 ? 6.642 -7.214 -5.859 1.00 93.50 107 LEU A O 1
ATOM 908 N N . ILE A 1 108 ? 4.763 -8.187 -5.084 1.00 92.62 108 ILE A N 1
ATOM 909 C CA . ILE A 1 108 ? 5.291 -9.559 -5.120 1.00 92.62 108 ILE A CA 1
ATOM 910 C C . ILE A 1 108 ? 5.443 -10.020 -6.572 1.00 92.62 108 ILE A C 1
ATOM 912 O O . ILE A 1 108 ? 6.520 -10.463 -6.960 1.00 92.62 108 ILE A O 1
ATOM 916 N N . LEU A 1 109 ? 4.396 -9.876 -7.393 1.00 87.62 109 LEU A N 1
ATOM 917 C CA . LEU A 1 109 ? 4.427 -10.266 -8.810 1.00 87.62 109 LEU A CA 1
ATOM 918 C C . LEU A 1 109 ? 5.464 -9.466 -9.615 1.00 87.62 109 LEU A C 1
ATOM 920 O O . LEU A 1 109 ? 6.023 -9.954 -10.595 1.00 87.62 109 LEU A O 1
ATOM 924 N N . ALA A 1 110 ? 5.747 -8.233 -9.196 1.00 87.62 110 ALA A N 1
ATOM 925 C CA . ALA A 1 110 ? 6.785 -7.389 -9.770 1.00 87.62 110 ALA A CA 1
ATOM 926 C C . ALA A 1 110 ? 8.206 -7.711 -9.254 1.00 87.62 110 ALA A C 1
ATOM 928 O O . ALA A 1 110 ? 9.148 -7.042 -9.670 1.00 87.62 110 ALA A O 1
ATOM 929 N N . ASN A 1 111 ? 8.375 -8.728 -8.398 1.00 89.38 111 ASN A N 1
ATOM 930 C CA . ASN A 1 111 ? 9.638 -9.147 -7.771 1.00 89.38 111 ASN A CA 1
ATOM 931 C C . ASN A 1 111 ? 10.321 -8.079 -6.900 1.00 89.38 111 ASN A C 1
ATOM 933 O O . ASN A 1 111 ? 11.523 -8.155 -6.652 1.00 89.38 111 ASN A O 1
ATOM 937 N N . TRP A 1 112 ? 9.569 -7.096 -6.407 1.00 91.94 112 TRP A N 1
ATOM 938 C CA . TRP A 1 112 ? 10.101 -6.110 -5.467 1.00 91.94 112 TRP A CA 1
ATOM 939 C C . TRP A 1 112 ? 9.977 -6.569 -4.018 1.00 91.94 112 TRP A C 1
ATOM 941 O O . TRP A 1 112 ? 10.848 -6.275 -3.201 1.00 91.94 112 TRP A O 1
ATOM 951 N N . PHE A 1 113 ? 8.881 -7.250 -3.673 1.00 95.06 113 PHE A N 1
ATOM 952 C CA . PHE A 1 113 ? 8.580 -7.644 -2.297 1.00 95.06 113 PHE A CA 1
ATOM 953 C C . PHE A 1 113 ? 8.722 -9.154 -2.110 1.00 95.06 113 PHE A C 1
ATOM 955 O O . PHE A 1 113 ? 8.259 -9.948 -2.926 1.00 95.06 113 PHE A O 1
ATOM 962 N N . ASN A 1 114 ? 9.325 -9.558 -0.989 1.00 95.62 114 ASN A N 1
ATOM 963 C CA . ASN A 1 114 ? 9.419 -10.967 -0.624 1.00 95.62 114 ASN A CA 1
ATOM 964 C C . ASN A 1 114 ? 8.031 -11.497 -0.193 1.00 95.62 114 ASN A C 1
ATOM 966 O O . ASN A 1 114 ? 7.454 -10.941 0.749 1.00 95.62 114 ASN A O 1
ATOM 970 N N . PRO A 1 115 ? 7.513 -12.582 -0.805 1.00 94.25 115 PRO A N 1
ATOM 971 C CA . PRO A 1 115 ? 6.187 -13.112 -0.484 1.00 94.25 115 PRO A CA 1
ATOM 972 C C . PRO A 1 115 ? 6.019 -13.477 0.995 1.00 94.25 115 PRO A C 1
ATOM 974 O O . PRO A 1 115 ? 4.990 -13.170 1.592 1.00 94.25 115 PRO A O 1
ATOM 977 N N . GLY A 1 116 ? 7.040 -14.085 1.609 1.00 95.25 116 GLY A N 1
ATOM 978 C CA . GLY A 1 116 ? 7.006 -14.497 3.011 1.00 95.25 116 GLY A CA 1
ATOM 979 C C . GLY A 1 116 ? 6.849 -13.307 3.956 1.00 95.25 116 GLY A C 1
ATOM 980 O O . GLY A 1 116 ? 5.988 -13.325 4.832 1.00 95.25 116 GLY A O 1
ATOM 981 N N . LEU A 1 117 ? 7.611 -12.231 3.735 1.00 95.19 117 LEU A N 1
ATOM 982 C CA . LEU A 1 117 ? 7.507 -11.016 4.553 1.00 95.19 117 LEU A CA 1
ATOM 983 C C . LEU A 1 117 ? 6.139 -10.341 4.409 1.00 95.19 117 LEU A C 1
ATOM 985 O O . LEU A 1 117 ? 5.558 -9.910 5.404 1.00 95.19 117 LEU A O 1
ATOM 989 N N . VAL A 1 118 ? 5.591 -10.285 3.194 1.00 95.50 118 VAL A N 1
ATOM 990 C CA . VAL A 1 118 ? 4.251 -9.729 2.958 1.00 95.50 118 VAL A CA 1
ATOM 991 C C . VAL A 1 118 ? 3.178 -10.548 3.673 1.00 95.50 118 VAL A C 1
ATOM 993 O O . VAL A 1 118 ? 2.323 -9.971 4.345 1.00 95.50 118 VAL A O 1
ATOM 996 N N . VAL A 1 119 ? 3.239 -11.879 3.592 1.00 95.31 119 VAL A N 1
ATOM 997 C CA . VAL A 1 119 ? 2.305 -12.769 4.297 1.00 95.31 119 VAL A CA 1
ATOM 998 C C . VAL A 1 119 ? 2.351 -12.525 5.808 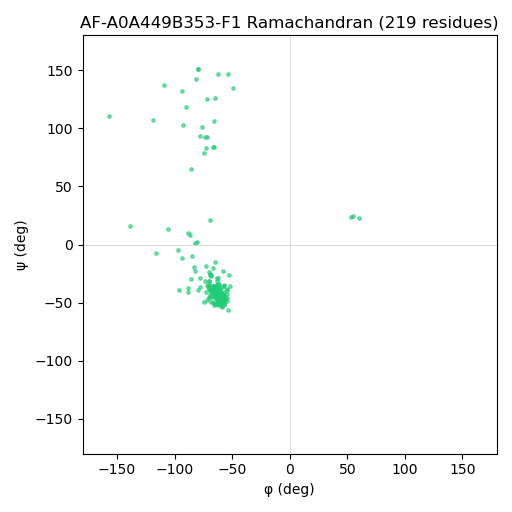1.00 95.31 119 VAL A C 1
ATOM 1000 O O . VAL A 1 119 ? 1.295 -12.413 6.429 1.00 95.31 119 VAL A O 1
ATOM 1003 N N . LEU A 1 120 ? 3.539 -12.351 6.399 1.00 94.69 120 LEU A N 1
ATOM 1004 C CA . LEU A 1 120 ? 3.678 -12.019 7.824 1.00 94.69 120 LEU A CA 1
ATOM 1005 C C . LEU A 1 120 ? 2.998 -10.688 8.179 1.00 94.69 120 LEU A C 1
ATOM 1007 O O . LEU A 1 120 ? 2.320 -10.596 9.204 1.00 94.69 120 LEU A O 1
ATOM 1011 N N . ILE A 1 121 ? 3.132 -9.662 7.332 1.00 92.81 121 ILE A N 1
ATOM 1012 C CA . ILE A 1 121 ? 2.461 -8.367 7.529 1.00 92.81 121 ILE A CA 1
ATOM 1013 C C . ILE A 1 121 ? 0.937 -8.539 7.492 1.00 92.81 121 ILE A C 1
ATOM 1015 O O . ILE A 1 121 ? 0.253 -8.042 8.391 1.00 92.81 121 ILE A O 1
ATOM 1019 N N . VAL A 1 122 ? 0.417 -9.245 6.483 1.00 92.56 122 VAL A N 1
ATOM 1020 C CA . VAL A 1 122 ? -1.027 -9.430 6.267 1.00 92.56 122 VAL A CA 1
ATOM 1021 C C . VAL A 1 122 ? -1.654 -10.269 7.380 1.00 92.56 122 VAL A C 1
ATOM 1023 O O . VAL A 1 122 ? -2.644 -9.842 7.974 1.00 92.56 122 VAL A O 1
ATOM 1026 N N . ILE A 1 123 ? -1.074 -11.428 7.713 1.00 92.12 123 ILE A N 1
ATOM 1027 C CA . ILE A 1 123 ? -1.582 -12.305 8.781 1.00 92.12 123 ILE A CA 1
ATOM 1028 C C . ILE A 1 123 ? -1.627 -11.550 10.106 1.00 92.12 123 ILE A C 1
ATOM 1030 O O . ILE A 1 123 ? -2.647 -11.571 10.797 1.00 92.12 123 ILE A O 1
ATOM 1034 N N . ARG A 1 124 ? -0.547 -10.840 10.452 1.00 89.50 124 ARG A N 1
ATOM 1035 C CA . ARG A 1 124 ? -0.505 -10.034 11.671 1.00 89.50 124 ARG A CA 1
ATOM 1036 C C . ARG A 1 124 ? -1.647 -9.017 11.680 1.00 89.50 124 ARG A C 1
ATOM 1038 O O . ARG A 1 124 ? -2.323 -8.893 12.700 1.00 89.50 124 ARG A O 1
ATOM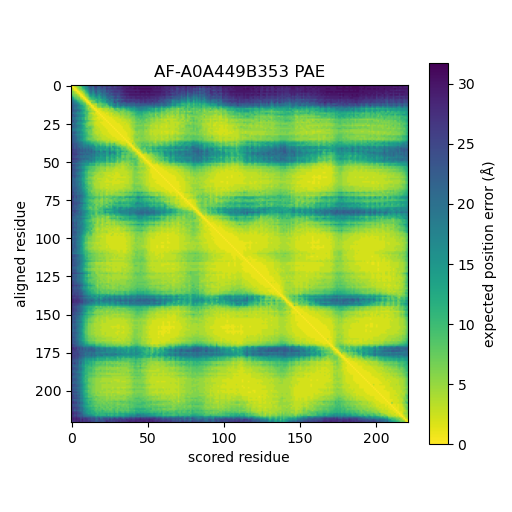 1045 N N . ASP A 1 125 ? -1.864 -8.276 10.595 1.00 88.94 125 ASP A N 1
ATOM 1046 C CA . ASP A 1 125 ? -2.922 -7.256 10.546 1.00 88.94 125 ASP A CA 1
ATOM 1047 C C . ASP A 1 125 ? -4.316 -7.844 10.730 1.00 88.94 125 ASP A C 1
ATOM 1049 O O . ASP A 1 125 ? -5.115 -7.301 11.494 1.00 88.94 125 ASP A O 1
ATOM 1053 N N . LEU A 1 126 ? -4.584 -9.000 10.123 1.00 89.56 126 LEU A N 1
ATOM 1054 C CA . LEU A 1 126 ? -5.832 -9.730 10.336 1.00 89.56 126 LEU A CA 1
ATOM 1055 C C . LEU A 1 126 ? -6.017 -10.127 11.808 1.00 89.56 126 LEU A C 1
ATOM 1057 O O . LEU A 1 126 ? -7.108 -9.941 12.351 1.00 89.56 126 LEU A O 1
ATOM 1061 N N . ILE A 1 127 ? -4.958 -10.596 12.477 1.00 90.12 127 ILE A N 1
ATOM 1062 C CA . ILE A 1 127 ? -4.990 -10.931 13.910 1.00 90.12 127 ILE A CA 1
ATOM 1063 C C . ILE A 1 127 ? -5.296 -9.688 14.755 1.00 90.12 127 ILE A C 1
ATOM 1065 O O . ILE A 1 127 ? -6.189 -9.726 15.601 1.00 90.12 127 ILE A O 1
ATOM 1069 N N . VAL A 1 128 ? -4.588 -8.576 14.535 1.00 88.06 128 VAL A N 1
ATOM 1070 C CA . VAL A 1 128 ? -4.777 -7.344 15.323 1.00 88.06 128 VAL A CA 1
ATOM 1071 C C . VAL A 1 128 ? -6.177 -6.767 15.136 1.00 88.06 128 VAL A C 1
ATOM 1073 O O . VAL A 1 128 ? -6.782 -6.317 16.109 1.00 88.06 128 VAL A O 1
ATOM 1076 N N . ASP A 1 129 ? -6.735 -6.816 13.930 1.00 87.19 129 ASP A N 1
ATOM 1077 C CA . ASP A 1 129 ? -8.101 -6.348 13.709 1.00 87.19 129 ASP A CA 1
ATOM 1078 C C . ASP A 1 129 ? -9.150 -7.289 14.308 1.00 87.19 129 ASP A C 1
ATOM 1080 O O . ASP A 1 129 ? -10.127 -6.814 14.888 1.00 87.19 129 ASP A O 1
ATOM 1084 N N . GLY A 1 130 ? -8.912 -8.604 14.293 1.00 86.44 130 GLY A N 1
ATOM 1085 C CA . GLY A 1 130 ? -9.720 -9.562 15.051 1.00 86.44 130 GLY A CA 1
ATOM 1086 C C . GLY A 1 130 ? -9.719 -9.261 16.555 1.00 86.44 130 GLY A C 1
ATOM 1087 O O . GLY A 1 130 ? -10.780 -9.213 17.184 1.00 86.44 130 GLY A O 1
ATOM 1088 N N . LEU A 1 131 ? -8.545 -8.963 17.127 1.00 85.81 131 LEU A N 1
ATOM 1089 C CA . LEU A 1 131 ? -8.410 -8.549 18.528 1.00 85.81 131 LEU A CA 1
ATOM 1090 C C . LEU A 1 131 ? -9.167 -7.245 18.807 1.00 85.81 131 LEU A C 1
ATOM 1092 O O . LEU A 1 131 ? -9.855 -7.142 19.822 1.00 85.81 131 LEU A O 1
ATOM 1096 N N . ARG A 1 132 ? -9.094 -6.256 17.909 1.00 83.69 132 ARG A N 1
ATOM 1097 C CA . ARG A 1 132 ? -9.839 -4.989 18.032 1.00 83.69 132 ARG A CA 1
ATOM 1098 C C . ARG A 1 132 ? -11.345 -5.201 18.044 1.00 83.69 132 ARG A C 1
ATOM 1100 O O . ARG A 1 132 ? -12.017 -4.605 18.881 1.00 83.69 132 ARG A O 1
ATOM 1107 N N . ILE A 1 133 ? -11.866 -6.072 17.181 1.00 83.94 133 ILE A N 1
ATOM 1108 C CA . ILE A 1 133 ? -13.293 -6.422 17.166 1.00 83.94 133 ILE A CA 1
ATOM 1109 C C . ILE A 1 133 ? -13.690 -7.083 18.491 1.00 83.94 133 ILE A C 1
ATOM 1111 O O . ILE A 1 133 ? -14.715 -6.730 19.075 1.00 83.94 133 ILE A O 1
ATOM 1115 N N . GLN A 1 134 ? -12.875 -8.008 19.004 1.00 84.50 134 GLN A N 1
ATOM 1116 C CA . GLN A 1 134 ? -13.141 -8.653 20.290 1.00 84.50 134 GLN A CA 1
ATOM 1117 C C . GLN A 1 134 ? -13.125 -7.649 21.455 1.00 84.50 134 GLN A C 1
ATOM 1119 O O . GLN A 1 134 ? -14.012 -7.689 22.306 1.00 84.50 134 GLN A O 1
ATOM 1124 N N . MET A 1 135 ? -12.155 -6.733 21.486 1.00 83.31 135 MET A N 1
ATOM 1125 C CA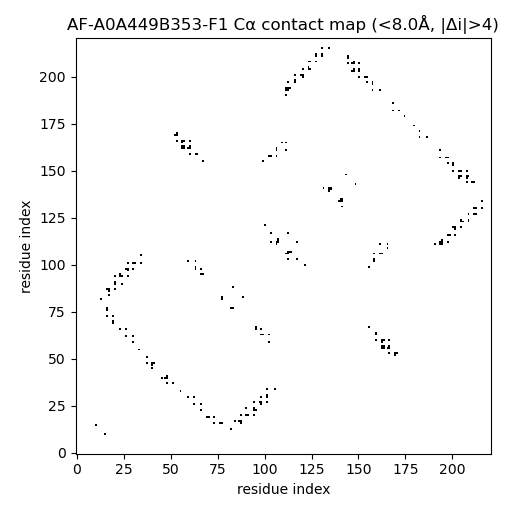 . MET A 1 135 ? -12.072 -5.675 22.499 1.00 83.31 135 MET A CA 1
ATOM 1126 C C . MET A 1 135 ? -13.259 -4.708 22.417 1.00 83.31 135 MET A C 1
ATOM 1128 O O . MET A 1 135 ? -13.821 -4.356 23.452 1.00 83.31 135 MET A O 1
ATOM 1132 N N . ALA A 1 136 ? -13.697 -4.343 21.207 1.00 82.00 136 ALA A N 1
ATOM 1133 C CA . ALA A 1 136 ? -14.877 -3.503 21.001 1.00 82.00 136 ALA A CA 1
ATOM 1134 C C . ALA A 1 136 ? -16.147 -4.148 21.582 1.00 82.00 136 ALA A C 1
ATOM 1136 O O . ALA A 1 136 ? -16.929 -3.475 22.250 1.00 82.00 136 ALA A O 1
ATOM 1137 N N . ARG A 1 137 ? -16.325 -5.467 21.402 1.00 83.19 137 ARG A N 1
ATOM 1138 C CA . ARG A 1 137 ? -17.450 -6.222 21.992 1.00 83.19 137 ARG A CA 1
ATOM 1139 C C . ARG A 1 137 ? -17.433 -6.223 23.521 1.00 83.19 137 ARG A C 1
ATOM 1141 O O . ARG A 1 137 ? -18.489 -6.294 24.135 1.00 83.19 137 ARG A O 1
ATOM 1148 N N . LYS A 1 138 ? -16.249 -6.128 24.127 1.00 82.31 138 LYS A N 1
ATOM 1149 C CA . LYS A 1 138 ? -16.057 -6.032 25.581 1.00 82.31 138 LYS A CA 1
ATOM 1150 C C . LYS A 1 138 ? -16.091 -4.593 26.112 1.00 82.31 138 LYS A C 1
ATOM 1152 O O . LYS A 1 138 ? -15.714 -4.378 27.256 1.00 82.31 138 LYS A O 1
ATOM 1157 N N . GLN A 1 139 ? -16.488 -3.613 25.291 1.00 76.31 139 GLN A N 1
ATOM 1158 C CA . GLN A 1 139 ? -16.481 -2.181 25.630 1.00 76.31 139 GLN A CA 1
ATOM 1159 C C . GLN A 1 139 ? -15.106 -1.654 26.095 1.00 76.31 139 GLN A C 1
ATOM 1161 O O . GLN A 1 139 ? -15.013 -0.651 26.799 1.00 76.31 139 GLN A O 1
ATOM 1166 N N . MET A 1 140 ? -14.017 -2.312 25.686 1.00 73.94 140 MET A N 1
ATOM 1167 C CA . MET A 1 140 ? -12.659 -1.879 26.010 1.00 73.94 140 MET A CA 1
ATOM 1168 C C . MET A 1 140 ? -12.219 -0.738 25.091 1.00 73.94 140 MET A C 1
ATOM 1170 O O . MET A 1 140 ? -12.608 -0.681 23.925 1.00 73.94 140 MET A O 1
ATOM 1174 N N . ASP A 1 141 ? -11.338 0.140 25.577 1.00 68.56 141 ASP A N 1
ATOM 1175 C CA . ASP A 1 141 ? -10.785 1.220 24.756 1.00 68.56 141 ASP A CA 1
ATOM 1176 C C . ASP A 1 141 ? -9.909 0.667 23.612 1.00 68.56 141 ASP A C 1
ATOM 1178 O O . ASP A 1 141 ? -8.770 0.227 23.814 1.00 68.56 141 ASP A O 1
ATOM 1182 N N . VAL A 1 142 ? -10.439 0.728 22.388 1.00 65.31 142 VAL A N 1
ATOM 1183 C CA . VAL A 1 142 ? -9.820 0.204 21.155 1.00 65.31 142 VAL A CA 1
ATOM 1184 C C . VAL A 1 142 ? -8.874 1.221 20.496 1.00 65.31 142 VAL A C 1
ATOM 1186 O O . VAL A 1 142 ? -8.396 1.000 19.380 1.00 65.31 142 VAL A O 1
ATOM 1189 N N . LYS A 1 143 ? -8.570 2.352 21.154 1.00 66.56 143 LYS A N 1
ATOM 1190 C CA . LYS A 1 143 ? -7.718 3.406 20.580 1.00 66.56 143 LYS A CA 1
ATOM 1191 C C . LYS A 1 143 ? -6.414 2.868 19.992 1.00 66.56 143 LYS A C 1
ATOM 1193 O O . LYS A 1 143 ? -5.702 2.066 20.601 1.00 66.56 143 LYS A O 1
ATOM 1198 N N . ALA A 1 144 ? -6.098 3.367 18.797 1.00 66.19 144 ALA A N 1
ATOM 1199 C CA . ALA A 1 144 ? -4.899 2.982 18.075 1.00 66.19 144 ALA A CA 1
ATOM 1200 C C . ALA A 1 144 ? -3.616 3.402 18.791 1.00 66.19 144 ALA A C 1
ATOM 1202 O O . ALA A 1 144 ? -3.439 4.585 19.091 1.00 66.19 144 ALA A O 1
ATOM 1203 N N . SER A 1 145 ? -2.707 2.446 19.022 1.00 77.31 145 SER A N 1
ATOM 1204 C CA . SER A 1 145 ? -1.373 2.769 19.527 1.00 77.31 145 SER A CA 1
ATOM 1205 C C . SER A 1 145 ? -0.637 3.648 18.511 1.00 77.31 145 SER A C 1
ATOM 1207 O O . SER A 1 145 ? -0.826 3.519 17.296 1.00 77.31 145 SER A O 1
ATOM 1209 N N . LYS A 1 146 ? 0.213 4.563 18.994 1.00 82.50 146 LYS A N 1
ATOM 1210 C CA . LYS A 1 146 ? 1.027 5.425 18.117 1.00 82.50 146 LYS A CA 1
ATOM 1211 C C . LYS A 1 146 ? 1.854 4.589 17.134 1.00 82.50 146 LYS A C 1
ATOM 1213 O O . LYS A 1 146 ? 1.932 4.936 15.962 1.00 82.50 146 LYS A O 1
ATOM 1218 N N . LEU A 1 147 ? 2.377 3.448 17.589 1.00 81.31 147 LEU A N 1
ATOM 1219 C CA . LEU A 1 147 ? 3.144 2.527 16.753 1.00 81.31 147 LEU A CA 1
ATOM 1220 C C . LEU A 1 147 ? 2.308 1.882 15.646 1.00 81.31 147 LEU A C 1
ATOM 1222 O O . LEU A 1 147 ? 2.810 1.728 14.540 1.00 81.31 147 LEU A O 1
ATOM 1226 N N . ALA A 1 148 ? 1.031 1.572 15.886 1.00 78.94 148 ALA A N 1
ATOM 1227 C CA . ALA A 1 148 ? 0.161 1.065 14.828 1.00 78.94 148 ALA A CA 1
ATOM 1228 C C . ALA A 1 148 ? -0.087 2.112 13.729 1.00 78.94 148 ALA A C 1
ATOM 1230 O O . ALA A 1 148 ? -0.109 1.757 12.556 1.00 78.94 148 ALA A O 1
ATOM 1231 N N . LYS A 1 149 ? -0.202 3.400 14.084 1.00 85.25 149 LYS A N 1
ATOM 1232 C CA . LYS A 1 149 ? -0.310 4.487 13.093 1.00 85.25 149 LYS A CA 1
ATOM 1233 C C . LYS A 1 149 ? 0.981 4.665 12.295 1.00 85.25 149 LYS A C 1
ATOM 1235 O O . LYS A 1 149 ? 0.930 4.782 11.076 1.00 85.25 149 LYS A O 1
ATOM 1240 N N . ILE A 1 150 ? 2.127 4.652 12.983 1.00 88.38 150 ILE A N 1
ATOM 1241 C CA . ILE A 1 150 ? 3.451 4.735 12.346 1.00 88.38 150 ILE A CA 1
ATOM 1242 C C . ILE A 1 150 ? 3.644 3.564 11.382 1.00 88.38 150 ILE A C 1
ATOM 1244 O O . ILE A 1 150 ? 4.099 3.773 10.265 1.00 88.38 150 ILE A O 1
ATOM 1248 N N . LYS A 1 151 ? 3.241 2.353 11.780 1.00 88.44 151 LYS A N 1
ATOM 1249 C CA . LYS A 1 151 ? 3.313 1.156 10.942 1.00 88.44 151 LYS A CA 1
ATOM 1250 C C . LYS A 1 151 ? 2.560 1.330 9.624 1.00 88.44 151 LYS A C 1
ATOM 1252 O O . LYS A 1 151 ? 3.139 1.078 8.573 1.00 88.44 151 LYS A O 1
ATOM 1257 N N . THR A 1 152 ? 1.295 1.752 9.686 1.00 87.69 152 THR A N 1
ATOM 1258 C CA . THR A 1 152 ? 0.469 1.963 8.488 1.00 87.69 152 THR A CA 1
ATOM 1259 C C . THR A 1 152 ? 1.071 3.042 7.592 1.00 87.69 152 THR A C 1
ATOM 1261 O O . THR A 1 152 ? 1.235 2.827 6.401 1.00 87.69 152 THR A O 1
ATOM 1264 N N . PHE A 1 153 ? 1.508 4.165 8.164 1.00 91.12 153 PHE A N 1
ATOM 1265 C CA . PHE A 1 153 ? 2.158 5.224 7.391 1.00 91.12 153 PHE A CA 1
ATOM 1266 C C . PHE A 1 153 ? 3.447 4.745 6.704 1.00 91.12 153 PHE A C 1
ATOM 1268 O O . PHE A 1 153 ? 3.666 5.008 5.523 1.00 91.12 153 PHE A O 1
ATOM 1275 N N . TYR A 1 154 ? 4.274 3.995 7.433 1.00 93.81 154 TYR A N 1
ATOM 1276 C CA . TYR A 1 154 ? 5.534 3.457 6.938 1.00 93.81 154 TYR A CA 1
ATOM 1277 C C . TYR A 1 154 ? 5.328 2.491 5.766 1.00 93.81 154 TYR A C 1
ATOM 1279 O O . TYR A 1 154 ? 5.970 2.645 4.727 1.00 93.81 154 TYR A O 1
ATOM 1287 N N . ILE A 1 155 ? 4.413 1.521 5.901 1.00 94.06 155 ILE A N 1
ATOM 1288 C CA . ILE A 1 155 ? 4.155 0.553 4.828 1.00 94.06 155 ILE A CA 1
ATOM 1289 C C . ILE A 1 155 ? 3.532 1.228 3.600 1.00 94.06 155 ILE A C 1
ATOM 1291 O O . ILE A 1 155 ? 3.939 0.916 2.485 1.00 94.06 155 ILE A O 1
ATOM 1295 N N . SER A 1 156 ? 2.628 2.199 3.778 1.00 94.06 156 SER A N 1
ATOM 1296 C CA . SER A 1 156 ? 2.027 2.927 2.654 1.00 94.06 156 SER A CA 1
ATOM 1297 C C . SER A 1 156 ? 3.067 3.725 1.867 1.00 94.06 156 SER A C 1
ATOM 1299 O O . SER A 1 156 ? 3.063 3.674 0.639 1.00 94.06 156 SER A O 1
ATOM 1301 N N . ILE A 1 157 ? 4.007 4.399 2.541 1.00 95.50 157 ILE A N 1
ATOM 1302 C CA . ILE A 1 157 ? 5.117 5.092 1.864 1.00 95.50 157 ILE A CA 1
ATOM 1303 C C . ILE A 1 157 ? 6.012 4.101 1.127 1.00 95.50 157 ILE A C 1
ATOM 1305 O O . ILE A 1 157 ? 6.352 4.338 -0.032 1.00 95.50 157 ILE A O 1
ATOM 1309 N N . LEU A 1 158 ? 6.379 2.991 1.774 1.00 96.44 158 LEU A N 1
ATOM 1310 C CA . LEU A 1 158 ? 7.224 1.974 1.155 1.00 96.44 158 LEU A CA 1
ATOM 1311 C C . LEU A 1 158 ? 6.577 1.431 -0.127 1.00 96.44 158 LEU A C 1
ATOM 1313 O O . LEU A 1 158 ? 7.255 1.313 -1.146 1.00 96.44 158 LEU A O 1
ATOM 1317 N N . ILE A 1 159 ? 5.268 1.165 -0.106 1.00 96.44 159 ILE A N 1
ATOM 1318 C CA . I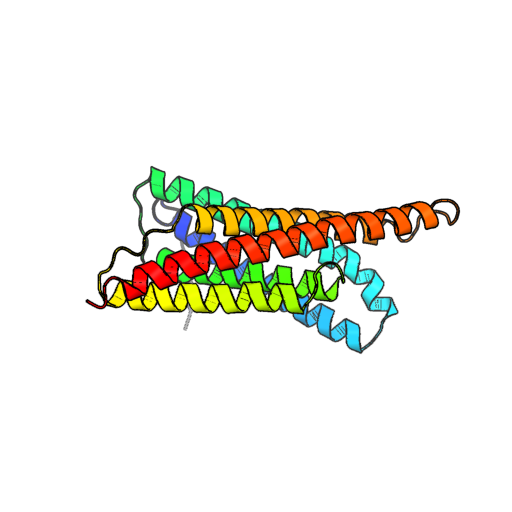LE A 1 159 ? 4.504 0.738 -1.285 1.00 96.44 159 ILE A CA 1
ATOM 1319 C C . ILE A 1 159 ? 4.530 1.819 -2.374 1.00 96.44 159 ILE A C 1
ATOM 1321 O O . ILE A 1 159 ? 4.882 1.504 -3.508 1.00 96.44 159 ILE A O 1
ATOM 1325 N N . ILE A 1 160 ? 4.217 3.082 -2.053 1.00 96.62 160 ILE A N 1
ATOM 1326 C CA . ILE A 1 160 ? 4.195 4.193 -3.027 1.00 96.62 160 ILE A CA 1
ATOM 1327 C C . ILE A 1 160 ? 5.552 4.343 -3.720 1.00 96.62 160 ILE A C 1
ATOM 1329 O O . ILE A 1 160 ? 5.620 4.387 -4.948 1.00 96.62 160 ILE A O 1
ATOM 1333 N N . VAL A 1 161 ? 6.637 4.386 -2.941 1.00 96.31 161 VAL A N 1
ATOM 1334 C CA . VAL A 1 161 ? 8.000 4.522 -3.472 1.00 96.31 161 VAL A CA 1
ATOM 1335 C C . VAL A 1 161 ? 8.351 3.327 -4.351 1.00 96.31 161 VAL A C 1
ATOM 1337 O O . VAL A 1 161 ? 8.867 3.505 -5.450 1.00 96.31 161 VAL A O 1
ATOM 1340 N N . THR A 1 162 ? 8.028 2.111 -3.915 1.00 95.94 162 THR A N 1
ATOM 1341 C CA . THR A 1 162 ? 8.345 0.901 -4.684 1.00 95.94 162 THR A CA 1
ATOM 1342 C C . THR A 1 162 ? 7.547 0.831 -5.988 1.00 95.94 162 THR A C 1
ATOM 1344 O O . THR A 1 162 ? 8.101 0.472 -7.024 1.00 95.94 162 THR A O 1
ATOM 1347 N N . LEU A 1 163 ? 6.269 1.226 -5.980 1.00 95.44 163 LEU A N 1
ATOM 1348 C CA . LEU A 1 163 ? 5.442 1.313 -7.188 1.00 95.44 163 LEU A CA 1
ATOM 1349 C C . LEU A 1 163 ? 6.003 2.331 -8.189 1.00 95.44 163 LEU A C 1
ATOM 1351 O O . LEU A 1 163 ? 6.066 2.036 -9.384 1.00 95.44 163 LEU A O 1
ATOM 1355 N N . LEU A 1 164 ? 6.459 3.492 -7.706 1.00 95.06 164 LEU A N 1
ATOM 1356 C CA . LEU A 1 164 ? 7.111 4.505 -8.537 1.00 95.06 164 LEU A CA 1
ATOM 1357 C C . LEU A 1 164 ? 8.402 3.967 -9.166 1.00 95.06 164 LEU A C 1
ATOM 1359 O O . LEU A 1 164 ? 8.578 4.056 -10.381 1.00 95.06 164 LEU A O 1
ATOM 1363 N N . LEU A 1 165 ? 9.282 3.374 -8.352 1.00 93.44 165 LEU A N 1
ATOM 1364 C CA . LEU A 1 165 ? 10.529 2.767 -8.822 1.00 93.44 165 LEU A CA 1
ATOM 1365 C C . LEU A 1 165 ? 10.249 1.693 -9.876 1.00 93.44 165 LEU A C 1
ATOM 1367 O O . LEU A 1 165 ? 10.865 1.701 -10.938 1.00 93.44 165 LEU A O 1
ATOM 1371 N N . ASN A 1 166 ? 9.275 0.818 -9.627 1.00 92.19 166 ASN A N 1
ATOM 1372 C CA . ASN A 1 166 ? 8.867 -0.212 -10.574 1.00 92.19 166 ASN A CA 1
ATOM 1373 C C . ASN A 1 166 ? 8.417 0.379 -11.924 1.00 92.19 166 ASN A C 1
ATOM 1375 O O . ASN A 1 166 ? 8.814 -0.121 -12.975 1.00 92.19 166 ASN A O 1
ATOM 1379 N N . GLY A 1 167 ? 7.629 1.460 -11.913 1.00 90.88 167 GLY A N 1
ATOM 1380 C CA . GLY A 1 167 ? 7.221 2.170 -13.129 1.00 90.88 167 GLY A CA 1
ATOM 1381 C C . GLY A 1 167 ? 8.405 2.751 -13.909 1.00 90.88 167 GLY A C 1
ATOM 1382 O O . GLY A 1 167 ? 8.482 2.577 -15.127 1.00 90.88 167 GLY A O 1
ATOM 1383 N N . ILE A 1 168 ? 9.357 3.379 -13.212 1.00 90.06 168 ILE A N 1
ATOM 1384 C CA . ILE A 1 168 ? 10.569 3.962 -13.811 1.00 90.06 168 ILE A CA 1
ATOM 1385 C C . ILE A 1 168 ? 11.443 2.872 -14.446 1.00 90.06 168 ILE A C 1
ATOM 1387 O O . ILE A 1 168 ? 11.784 2.980 -15.623 1.00 90.06 168 ILE A O 1
ATOM 1391 N N . PHE A 1 169 ? 11.755 1.801 -13.709 1.00 88.81 169 PHE A N 1
ATOM 1392 C CA . PHE A 1 169 ? 12.623 0.721 -14.195 1.00 88.81 169 PHE A CA 1
ATOM 1393 C C . PHE A 1 169 ? 12.010 -0.066 -15.358 1.00 88.81 169 PHE A C 1
ATOM 1395 O O . PHE A 1 169 ? 12.715 -0.450 -16.289 1.00 88.81 169 PHE A O 1
ATOM 1402 N N . LEU A 1 170 ? 10.692 -0.275 -15.369 1.00 86.00 170 LEU A N 1
ATOM 1403 C CA . LEU A 1 170 ? 10.040 -0.912 -16.516 1.00 86.00 170 LEU A CA 1
ATOM 1404 C C . LEU A 1 170 ? 10.019 -0.007 -17.753 1.00 86.00 170 LEU A C 1
ATOM 1406 O O . LEU A 1 170 ? 10.105 -0.503 -18.875 1.00 86.00 170 LEU A O 1
ATOM 1410 N N . SER A 1 171 ? 9.947 1.312 -17.560 1.00 84.19 171 SER A N 1
ATOM 1411 C CA . SER A 1 171 ? 9.989 2.284 -18.660 1.00 84.19 171 SER A CA 1
ATOM 1412 C C . SER A 1 171 ? 11.390 2.416 -19.278 1.00 84.19 171 SER A C 1
ATOM 1414 O O . SER A 1 171 ? 11.511 2.877 -20.408 1.00 84.19 171 SER A O 1
ATOM 1416 N N . SER A 1 172 ? 12.444 1.974 -18.578 1.00 76.62 172 SER A N 1
ATOM 1417 C CA . SER A 1 172 ? 13.829 1.980 -19.075 1.00 76.62 172 SER A CA 1
ATOM 1418 C C . SER A 1 172 ? 14.215 0.802 -19.986 1.00 76.62 172 SER A C 1
ATOM 1420 O O . SER A 1 172 ? 15.347 0.759 -20.456 1.00 76.62 172 SER A O 1
ATOM 1422 N N . ASN A 1 173 ? 13.306 -0.125 -20.308 1.00 67.31 173 ASN A N 1
ATOM 1423 C CA . ASN A 1 173 ? 13.588 -1.321 -21.130 1.00 67.31 173 ASN A CA 1
ATOM 1424 C C . ASN A 1 173 ? 13.877 -1.050 -22.634 1.00 67.31 173 ASN A C 1
ATOM 1426 O O . ASN A 1 173 ? 13.739 -1.946 -23.462 1.00 67.31 173 ASN A O 1
ATOM 1430 N N . GLY A 1 174 ? 14.268 0.171 -23.007 1.00 65.62 174 GLY A N 1
ATOM 1431 C CA . GLY A 1 174 ? 14.643 0.566 -24.374 1.00 65.62 174 GLY A CA 1
ATOM 1432 C C . GLY A 1 174 ? 15.871 1.479 -24.436 1.00 65.62 174 GLY A C 1
ATOM 1433 O O . GLY A 1 174 ? 16.089 2.155 -25.438 1.00 65.62 174 GLY A O 1
ATOM 1434 N N . ILE A 1 175 ? 16.639 1.553 -23.347 1.00 68.56 175 ILE A N 1
ATOM 1435 C CA . ILE A 1 175 ? 17.842 2.380 -23.261 1.00 68.56 175 ILE A CA 1
ATOM 1436 C C . ILE A 1 175 ? 19.021 1.630 -23.917 1.00 68.56 175 ILE A C 1
ATOM 1438 O O . ILE A 1 175 ? 19.094 0.407 -23.794 1.00 68.56 175 ILE A O 1
ATOM 1442 N N . PRO A 1 176 ? 19.938 2.319 -24.628 1.00 72.75 176 PRO A N 1
ATOM 1443 C CA . PRO A 1 176 ? 21.077 1.673 -25.276 1.00 72.75 176 PRO A CA 1
ATOM 1444 C C . PRO A 1 176 ? 21.926 0.806 -24.325 1.00 72.75 176 PRO A C 1
ATOM 1446 O O . PRO A 1 176 ? 22.098 1.096 -23.138 1.00 72.75 176 PRO A O 1
ATOM 1449 N N . THR A 1 177 ? 22.475 -0.278 -24.879 1.00 73.19 177 THR A N 1
ATOM 1450 C CA . THR A 1 177 ? 23.148 -1.381 -24.161 1.00 73.19 177 THR A CA 1
ATOM 1451 C C . THR A 1 177 ? 24.342 -0.941 -23.310 1.00 73.19 177 THR A C 1
ATOM 1453 O O . THR A 1 177 ? 24.698 -1.598 -22.334 1.00 73.19 177 THR A O 1
ATOM 1456 N N . ASN A 1 178 ? 24.946 0.203 -23.634 1.00 75.50 178 ASN A N 1
ATOM 1457 C CA . ASN A 1 178 ? 26.067 0.781 -22.898 1.00 75.50 178 ASN A CA 1
ATOM 1458 C C . ASN A 1 178 ? 25.706 1.242 -21.474 1.00 75.50 178 ASN A C 1
ATOM 1460 O O . ASN A 1 178 ? 26.599 1.359 -20.638 1.00 75.50 178 ASN A O 1
ATOM 1464 N N . VAL A 1 179 ? 24.427 1.478 -21.174 1.00 80.56 179 VAL A N 1
ATOM 1465 C CA . VAL A 1 179 ? 23.970 1.875 -19.831 1.00 80.56 179 VAL A CA 1
ATOM 1466 C C . VAL A 1 179 ? 23.042 0.847 -19.176 1.00 80.56 179 VAL A C 1
ATOM 1468 O O . VAL A 1 179 ? 22.775 0.953 -17.982 1.00 80.56 179 VAL A O 1
ATOM 1471 N N . GLU A 1 180 ? 22.612 -0.198 -19.884 1.00 80.50 180 GLU A N 1
ATOM 1472 C CA . GLU A 1 180 ? 21.748 -1.268 -19.353 1.00 80.50 180 GLU A CA 1
ATOM 1473 C C . GLU A 1 180 ? 22.329 -1.939 -18.088 1.00 80.50 180 GLU A C 1
ATOM 1475 O O . GLU A 1 180 ? 21.625 -2.184 -17.101 1.00 80.50 180 GLU A O 1
ATOM 1480 N N . ASN A 1 181 ? 23.650 -2.143 -18.060 1.00 82.44 181 ASN A N 1
ATOM 1481 C CA . ASN A 1 181 ? 24.363 -2.680 -16.895 1.00 82.44 181 ASN A CA 1
ATOM 1482 C C . ASN A 1 181 ? 24.276 -1.757 -15.667 1.00 82.44 181 ASN A C 1
ATOM 1484 O O . ASN A 1 181 ? 24.183 -2.232 -14.532 1.00 82.44 181 ASN A O 1
ATOM 1488 N N . LEU A 1 182 ? 24.268 -0.438 -15.876 1.00 85.06 182 LEU A N 1
ATOM 1489 C CA . LEU A 1 182 ? 24.113 0.540 -14.801 1.00 85.06 182 LEU A CA 1
ATOM 1490 C C . LEU A 1 182 ? 22.685 0.509 -14.241 1.00 85.06 182 LEU A C 1
ATOM 1492 O O . LEU A 1 182 ? 22.511 0.450 -13.024 1.00 85.06 182 LEU A O 1
ATOM 1496 N N . TYR A 1 183 ? 21.672 0.478 -15.114 1.00 85.19 183 TYR A N 1
ATOM 1497 C CA . TYR A 1 183 ? 20.261 0.406 -14.714 1.00 85.19 183 TYR A CA 1
ATOM 1498 C C . TYR A 1 183 ? 19.948 -0.869 -13.927 1.00 85.19 183 TYR A C 1
ATOM 1500 O O . TYR A 1 183 ? 19.344 -0.799 -12.856 1.00 85.19 183 TYR A O 1
ATOM 1508 N N . SER A 1 184 ? 20.404 -2.026 -14.408 1.00 83.94 184 SER A N 1
ATOM 1509 C CA . SER A 1 184 ? 20.181 -3.306 -13.723 1.00 83.94 184 SER A CA 1
ATOM 1510 C C . SER A 1 184 ? 20.897 -3.382 -12.369 1.00 83.94 184 SER A C 1
ATOM 1512 O O . SER A 1 184 ? 20.340 -3.905 -11.400 1.00 83.94 184 SER A O 1
ATOM 1514 N N . THR A 1 185 ? 22.100 -2.811 -12.256 1.00 87.44 185 THR A N 1
ATOM 1515 C CA . THR A 1 185 ? 22.826 -2.713 -10.979 1.00 87.44 185 THR A CA 1
ATOM 1516 C C . THR A 1 185 ? 22.108 -1.784 -10.000 1.00 87.44 185 THR A C 1
ATOM 1518 O O . THR A 1 185 ? 21.910 -2.147 -8.839 1.00 87.44 185 THR A O 1
ATOM 1521 N N . ALA A 1 186 ? 21.648 -0.620 -10.468 1.00 90.25 186 ALA A N 1
ATOM 1522 C CA . ALA A 1 186 ? 20.877 0.324 -9.663 1.00 90.25 186 ALA A CA 1
ATOM 1523 C C . ALA A 1 186 ? 19.554 -0.287 -9.171 1.00 90.25 186 ALA A C 1
ATOM 1525 O O . ALA A 1 186 ? 19.211 -0.143 -7.997 1.00 90.25 186 ALA A O 1
ATOM 1526 N N . GLN A 1 187 ? 18.843 -1.027 -10.029 1.00 89.62 187 GLN A N 1
ATOM 1527 C CA . GLN A 1 187 ? 17.614 -1.728 -9.658 1.00 89.62 187 GLN A CA 1
ATOM 1528 C C . GLN A 1 187 ? 17.866 -2.753 -8.549 1.00 89.62 187 GLN A C 1
ATOM 1530 O O . GLN A 1 187 ? 17.133 -2.783 -7.561 1.00 89.62 187 GLN A O 1
ATOM 1535 N N . LYS A 1 188 ? 18.926 -3.564 -8.671 1.00 89.94 188 LYS A N 1
ATOM 1536 C CA . LYS A 1 188 ? 19.309 -4.533 -7.633 1.00 89.94 188 LYS A CA 1
ATOM 1537 C C . LYS A 1 188 ? 19.646 -3.838 -6.314 1.00 89.94 188 LYS A C 1
ATOM 1539 O O . LYS A 1 188 ? 19.114 -4.233 -5.278 1.00 89.94 188 LYS A O 1
ATOM 1544 N N . ALA A 1 189 ? 20.457 -2.781 -6.341 1.00 92.75 189 ALA A N 1
ATOM 1545 C CA . ALA A 1 189 ? 20.795 -2.017 -5.140 1.00 92.75 189 ALA A CA 1
ATOM 1546 C C . ALA A 1 189 ? 19.542 -1.450 -4.447 1.00 92.75 189 ALA A C 1
ATOM 1548 O O . ALA A 1 189 ? 19.369 -1.613 -3.239 1.00 92.75 189 ALA A O 1
ATOM 1549 N N . LEU A 1 190 ? 18.617 -0.860 -5.210 1.00 93.94 190 LEU A N 1
ATOM 1550 C CA . LEU A 1 190 ? 17.357 -0.344 -4.672 1.00 93.94 190 LEU A CA 1
ATOM 1551 C C . LEU A 1 190 ? 16.444 -1.456 -4.149 1.00 93.94 190 LEU A C 1
ATOM 1553 O O . LEU A 1 190 ? 15.803 -1.268 -3.119 1.00 93.94 190 LEU A O 1
ATOM 1557 N N . SER A 1 191 ? 16.414 -2.626 -4.790 1.00 91.94 191 SER A N 1
ATOM 1558 C CA . SER A 1 191 ? 15.638 -3.771 -4.294 1.00 91.94 191 SER A CA 1
ATOM 1559 C C . SER A 1 191 ? 16.121 -4.252 -2.918 1.00 91.94 191 SER A C 1
ATOM 1561 O O . SER A 1 191 ? 15.303 -4.606 -2.072 1.00 91.94 191 SER A O 1
ATOM 1563 N N . ILE A 1 192 ? 17.429 -4.171 -2.635 1.00 93.81 192 ILE A N 1
ATOM 1564 C CA . ILE A 1 192 ? 17.992 -4.469 -1.306 1.00 93.81 192 ILE A CA 1
ATOM 1565 C C . ILE A 1 192 ? 17.521 -3.434 -0.278 1.00 93.81 192 ILE A C 1
ATOM 1567 O O . ILE A 1 192 ? 17.110 -3.804 0.821 1.00 93.81 192 ILE A O 1
ATOM 1571 N N . VAL A 1 193 ? 17.520 -2.146 -0.632 1.00 95.25 193 VAL A N 1
ATOM 1572 C CA . VAL A 1 193 ? 16.999 -1.078 0.242 1.00 95.25 193 VAL A CA 1
ATOM 1573 C C . VAL A 1 193 ? 15.516 -1.301 0.550 1.00 95.25 193 VAL A C 1
ATOM 1575 O O . VAL A 1 193 ? 15.101 -1.204 1.706 1.00 95.25 193 VAL A O 1
ATOM 1578 N N . VAL A 1 194 ? 14.722 -1.663 -0.460 1.00 95.94 194 VAL A N 1
ATOM 1579 C CA . VAL A 1 194 ? 13.300 -2.001 -0.30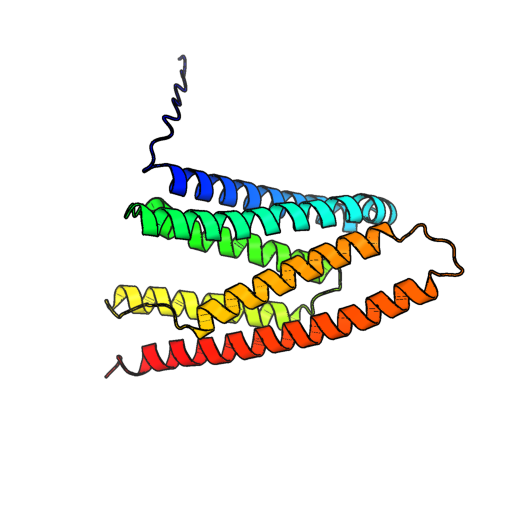3 1.00 95.94 194 VAL A CA 1
ATOM 1580 C C . VAL A 1 194 ? 13.116 -3.219 0.603 1.00 95.94 194 VAL A C 1
ATOM 1582 O O . VAL A 1 194 ? 12.253 -3.194 1.479 1.00 95.94 194 VAL A O 1
ATOM 1585 N N . LEU A 1 195 ? 13.945 -4.256 0.458 1.00 95.56 195 LEU A N 1
ATOM 1586 C CA . LEU A 1 195 ? 13.910 -5.441 1.314 1.00 95.56 195 LEU A CA 1
ATOM 1587 C C . LEU A 1 195 ? 14.207 -5.097 2.780 1.00 95.56 195 LEU A C 1
ATOM 1589 O O . LEU A 1 195 ? 13.474 -5.534 3.667 1.00 95.56 195 LEU A O 1
ATOM 1593 N N . ILE A 1 196 ? 15.237 -4.287 3.040 1.00 95.81 196 ILE A N 1
ATOM 1594 C CA . ILE A 1 196 ? 15.557 -3.798 4.391 1.00 95.81 196 ILE A CA 1
ATOM 1595 C C . ILE A 1 196 ? 14.372 -3.008 4.956 1.00 95.81 196 ILE A C 1
ATOM 1597 O O . ILE A 1 196 ? 13.974 -3.223 6.103 1.00 95.81 196 ILE A O 1
ATOM 1601 N N . GLY A 1 197 ? 13.762 -2.144 4.140 1.00 95.19 197 GLY A N 1
ATOM 1602 C CA . GLY A 1 197 ? 12.554 -1.417 4.518 1.00 95.19 197 GLY A CA 1
ATOM 1603 C C . GLY A 1 197 ? 11.395 -2.354 4.866 1.00 95.19 197 GLY A C 1
ATOM 1604 O O . GLY A 1 197 ? 10.738 -2.188 5.891 1.00 95.19 197 GLY A O 1
ATOM 1605 N N . LEU A 1 198 ? 11.180 -3.404 4.074 1.00 95.50 198 LEU A N 1
ATOM 1606 C CA . LEU A 1 198 ? 10.124 -4.386 4.308 1.00 95.50 198 LEU A CA 1
ATOM 1607 C C . LEU A 1 198 ? 10.349 -5.172 5.609 1.00 95.50 198 LEU A C 1
ATOM 1609 O O . LEU A 1 198 ? 9.405 -5.376 6.371 1.00 95.50 198 LEU A O 1
ATOM 1613 N N . ILE A 1 199 ? 11.595 -5.547 5.914 1.00 95.94 199 ILE A N 1
ATOM 1614 C CA . ILE A 1 199 ? 11.967 -6.151 7.203 1.00 95.94 199 ILE A CA 1
ATOM 1615 C C . ILE A 1 199 ? 11.664 -5.177 8.351 1.00 95.94 199 ILE A C 1
ATOM 1617 O O . ILE A 1 199 ? 11.053 -5.569 9.347 1.00 95.94 199 ILE A O 1
ATOM 1621 N N . GLY A 1 200 ? 12.005 -3.895 8.197 1.00 94.69 200 GLY A N 1
ATOM 1622 C CA . GLY A 1 200 ? 11.643 -2.845 9.151 1.00 94.69 200 GLY A CA 1
ATOM 1623 C C . GLY A 1 200 ? 10.129 -2.747 9.376 1.00 94.69 200 GLY A C 1
ATOM 1624 O O . GLY A 1 200 ? 9.676 -2.707 10.523 1.00 94.69 200 GLY A O 1
ATOM 1625 N N . ALA A 1 201 ? 9.329 -2.797 8.306 1.00 93.50 201 ALA A N 1
ATOM 1626 C CA . ALA A 1 201 ? 7.867 -2.802 8.396 1.00 93.50 201 ALA A CA 1
ATOM 1627 C C . ALA A 1 201 ? 7.344 -4.005 9.191 1.00 93.50 201 ALA A C 1
ATOM 1629 O O . ALA A 1 201 ? 6.446 -3.846 10.023 1.00 93.50 201 ALA A O 1
ATOM 1630 N N . VAL A 1 202 ? 7.909 -5.197 8.967 1.00 94.25 202 VAL A N 1
ATOM 1631 C CA . VAL A 1 202 ? 7.580 -6.409 9.729 1.00 94.25 202 VAL A CA 1
ATOM 1632 C C . VAL A 1 202 ? 7.889 -6.197 11.208 1.00 94.25 202 VAL A C 1
ATOM 1634 O O . VAL A 1 202 ? 7.002 -6.390 12.035 1.00 94.25 202 VAL A O 1
ATOM 1637 N N . ILE A 1 203 ? 9.085 -5.723 11.561 1.00 93.88 203 ILE A N 1
ATOM 1638 C CA . ILE A 1 203 ? 9.469 -5.489 12.963 1.00 93.88 203 ILE A CA 1
ATOM 1639 C C . ILE A 1 203 ? 8.481 -4.533 13.645 1.00 93.88 203 ILE A C 1
ATOM 1641 O O . ILE A 1 203 ? 7.910 -4.867 14.685 1.00 93.88 203 ILE A O 1
ATOM 1645 N N . ILE A 1 204 ? 8.205 -3.375 13.036 1.00 91.94 204 ILE A N 1
ATOM 1646 C CA . ILE A 1 204 ? 7.262 -2.387 13.584 1.00 91.94 204 ILE A CA 1
ATOM 1647 C C . ILE A 1 204 ? 5.859 -3.000 13.718 1.00 91.94 204 ILE A C 1
ATOM 1649 O O . ILE A 1 204 ? 5.165 -2.765 14.715 1.00 91.94 204 ILE A O 1
ATOM 1653 N N . SER A 1 205 ? 5.437 -3.809 12.743 1.00 90.38 205 SER A N 1
ATOM 1654 C CA . SER A 1 205 ? 4.166 -4.534 12.768 1.00 90.38 205 SER A CA 1
ATOM 1655 C C . SER A 1 205 ? 4.104 -5.473 13.970 1.00 90.38 205 SER A C 1
ATOM 1657 O O . SER A 1 205 ? 3.194 -5.372 14.793 1.00 90.38 205 SER A O 1
ATOM 1659 N N . TYR A 1 206 ? 5.095 -6.333 14.161 1.00 90.62 206 TYR A N 1
ATOM 1660 C CA . TYR A 1 206 ? 5.086 -7.299 15.257 1.00 90.62 206 TYR A CA 1
ATOM 1661 C C . TYR A 1 206 ? 5.155 -6.621 16.627 1.00 90.62 206 TYR A C 1
ATOM 1663 O O . TYR A 1 206 ? 4.339 -6.940 17.491 1.00 90.62 206 TYR A O 1
ATOM 1671 N N . VAL A 1 207 ? 6.010 -5.607 16.797 1.00 90.50 207 VAL A N 1
ATOM 1672 C CA . VAL A 1 207 ? 6.096 -4.826 18.045 1.00 90.50 207 VAL A CA 1
ATOM 1673 C C . VAL A 1 207 ? 4.757 -4.171 18.377 1.00 90.50 207 VAL A C 1
ATOM 1675 O O . VAL A 1 207 ? 4.249 -4.302 19.490 1.00 90.50 207 VAL A O 1
ATOM 1678 N N . SER A 1 208 ? 4.124 -3.509 17.406 1.00 88.00 208 SER A N 1
ATOM 1679 C CA . SER A 1 208 ? 2.807 -2.912 17.645 1.00 88.00 208 SER A CA 1
ATOM 1680 C C . SER A 1 208 ? 1.709 -3.960 17.856 1.00 88.00 208 SER A C 1
ATOM 1682 O O . SER A 1 208 ? 0.738 -3.678 18.549 1.00 88.00 208 SER A O 1
ATOM 1684 N N . GLY A 1 209 ? 1.854 -5.168 17.301 1.00 85.75 209 GLY A N 1
ATOM 1685 C CA . GLY A 1 209 ? 0.890 -6.260 17.463 1.00 85.75 209 GLY A CA 1
ATOM 1686 C C . GLY A 1 209 ? 0.956 -6.856 18.864 1.00 85.75 209 GLY A C 1
ATOM 1687 O O . GLY A 1 209 ? -0.078 -7.068 19.494 1.00 85.75 209 GLY A O 1
ATOM 1688 N N . TYR A 1 210 ? 2.171 -7.021 19.388 1.00 87.56 210 TYR A N 1
ATOM 1689 C CA . TYR A 1 210 ? 2.409 -7.448 20.762 1.00 87.56 210 TYR A CA 1
ATOM 1690 C C . TYR A 1 210 ? 1.763 -6.495 21.775 1.00 87.56 210 TYR A C 1
ATOM 1692 O O . TYR A 1 210 ? 1.056 -6.947 22.670 1.00 87.56 210 TYR A O 1
ATOM 1700 N N . GLN A 1 211 ? 1.892 -5.177 21.583 1.00 84.56 211 GLN A N 1
ATOM 1701 C CA . GLN A 1 211 ? 1.233 -4.188 22.451 1.00 84.56 211 GLN A CA 1
ATOM 1702 C C . GLN A 1 211 ? -0.293 -4.335 22.480 1.00 84.56 211 GLN A C 1
ATOM 1704 O O . GLN A 1 211 ? -0.930 -4.133 23.514 1.00 84.56 211 GLN A O 1
ATOM 1709 N N . TYR A 1 212 ? -0.894 -4.685 21.342 1.00 82.25 212 TYR A N 1
ATOM 1710 C CA . TYR A 1 212 ? -2.326 -4.952 21.263 1.00 82.25 212 TYR A CA 1
ATOM 1711 C C . TYR A 1 212 ? -2.720 -6.225 22.000 1.00 82.25 212 TYR A C 1
ATOM 1713 O O . TYR A 1 212 ? -3.716 -6.230 22.727 1.00 82.25 212 TYR A O 1
ATOM 1721 N N . LEU A 1 213 ? -1.932 -7.285 21.832 1.00 84.81 213 LEU A N 1
ATOM 1722 C CA . LEU A 1 213 ? -2.151 -8.550 22.515 1.00 84.81 213 LEU A CA 1
ATOM 1723 C C . LEU A 1 213 ? -2.036 -8.374 24.035 1.00 84.81 213 LEU A C 1
ATOM 1725 O O . LEU A 1 213 ? -2.947 -8.760 24.763 1.00 84.81 213 LEU A O 1
ATOM 1729 N N . GLU A 1 214 ? -0.984 -7.710 24.511 1.00 84.19 214 GLU A N 1
ATOM 1730 C CA . GLU A 1 214 ? -0.772 -7.420 25.930 1.00 84.19 214 GLU A CA 1
ATOM 1731 C C . GLU A 1 214 ? -1.945 -6.628 26.529 1.00 84.19 214 GLU A C 1
ATOM 1733 O O . GLU A 1 214 ? -2.478 -7.000 27.578 1.00 84.19 214 GLU A O 1
ATOM 1738 N N . LYS A 1 215 ? -2.414 -5.581 25.834 1.00 81.06 215 LYS A N 1
ATOM 1739 C CA . LYS A 1 215 ? -3.578 -4.792 26.270 1.00 81.06 215 LYS A CA 1
ATOM 1740 C C . LYS A 1 215 ? -4.843 -5.652 26.372 1.00 81.06 215 LYS A C 1
ATOM 1742 O O . LYS A 1 215 ? -5.620 -5.473 27.308 1.00 81.06 215 LYS A O 1
ATOM 1747 N N . SER A 1 216 ? -5.031 -6.595 25.446 1.00 77.56 216 SER A N 1
ATOM 1748 C CA . SER A 1 216 ? -6.182 -7.508 25.446 1.00 77.56 216 SER A CA 1
ATOM 1749 C C . SER A 1 216 ? -6.142 -8.546 26.577 1.00 77.56 216 SER A C 1
ATOM 1751 O O . SER A 1 216 ? -7.192 -8.935 27.086 1.00 77.56 216 SER A O 1
ATOM 1753 N N . LEU A 1 217 ? -4.944 -8.972 26.997 1.00 79.12 217 LEU A N 1
ATOM 1754 C CA . LEU A 1 217 ? -4.750 -9.966 28.056 1.00 79.12 217 LEU A CA 1
ATOM 1755 C C . LEU A 1 217 ? -4.887 -9.361 29.458 1.00 79.12 217 LEU A C 1
ATOM 1757 O O . LEU A 1 217 ? -5.515 -9.974 30.316 1.00 79.12 217 LEU A O 1
ATOM 1761 N N . LYS A 1 218 ? -4.376 -8.143 29.685 1.00 72.50 218 LYS A N 1
ATOM 1762 C CA . LYS A 1 218 ? -4.417 -7.478 31.004 1.00 72.50 218 LYS A CA 1
ATOM 1763 C C . LYS A 1 218 ? -5.824 -7.138 31.517 1.00 72.50 218 LYS A C 1
ATOM 1765 O O . LYS A 1 218 ? -5.962 -6.847 32.691 1.00 72.50 218 LYS A O 1
ATOM 1770 N N . HIS A 1 219 ? -6.849 -7.167 30.664 1.00 61.53 219 HIS A N 1
ATOM 1771 C CA . HIS A 1 219 ? -8.251 -6.900 31.039 1.00 61.53 219 HIS A CA 1
ATOM 1772 C C . HIS A 1 219 ? -9.115 -8.177 31.080 1.00 61.53 219 HIS A C 1
ATOM 1774 O O . HIS A 1 219 ? -10.343 -8.107 31.058 1.00 61.53 219 HIS A O 1
ATOM 1780 N N . LYS A 1 220 ? -8.496 -9.366 31.049 1.00 54.34 220 LYS A N 1
ATOM 1781 C CA . LYS A 1 220 ? -9.179 -10.632 31.367 1.00 54.34 220 LYS A CA 1
ATOM 1782 C C . LYS A 1 220 ? -9.208 -10.929 32.877 1.00 54.34 220 LYS A C 1
ATOM 1784 O O . LYS A 1 220 ? -9.883 -11.886 33.247 1.00 54.34 220 LYS A O 1
ATOM 1789 N N . GLN A 1 221 ? -8.474 -10.164 33.688 1.00 41.06 221 GLN A N 1
ATOM 1790 C CA . GLN A 1 221 ? -8.513 -10.168 35.157 1.00 41.06 221 GLN A CA 1
ATOM 1791 C C . GLN A 1 221 ? -9.390 -9.016 35.636 1.00 41.06 221 GLN A C 1
ATOM 1793 O O . GLN A 1 221 ? -10.091 -9.221 36.645 1.00 41.06 221 GLN A O 1
#

Solvent-accessible surface area (backbone atoms only — not comparable to full-atom values): 12292 Å² total; per-residue (Å²): 137,84,86,78,82,79,80,75,81,73,86,43,87,79,49,49,54,49,51,55,42,51,50,38,40,52,50,30,53,48,52,48,52,52,52,51,58,54,53,55,40,52,78,75,37,67,72,63,35,63,66,49,48,40,58,49,30,46,50,52,33,53,54,52,50,49,44,56,52,47,54,56,48,38,59,50,49,33,67,74,67,70,56,82,55,75,64,41,71,62,48,44,66,51,31,54,47,49,42,50,50,50,53,52,52,51,34,32,78,68,69,58,42,59,63,69,60,52,50,55,48,52,54,50,51,55,50,49,51,51,49,42,55,54,35,48,76,68,71,42,90,67,75,80,52,71,53,50,54,50,35,53,54,51,48,52,50,53,50,48,54,49,31,49,51,52,27,53,60,56,68,51,80,80,61,64,76,90,48,46,66,57,54,55,50,51,50,52,56,50,40,51,53,48,44,55,49,50,52,50,46,40,52,44,44,51,57,38,43,48,56,51,51,52,60,61,55,71,70,76,115

InterPro domains:
  IPR000462 CDP-alcohol phosphatidyltransferase [PF01066] (15-170)
  IPR004570 CDP-diacylglycerol--glycerol-3-phosphate 3-phosphatidyltransferase [PIRSF000847] (14-219)
  IPR004570 CDP-diacylglycerol--glycerol-3-phosphate 3-phosphatidyltransferase [TIGR00560] (15-220)
  IPR043130 CDP-alcohol phosphatidyltransferase, transmembrane domain [G3DSA:1.20.120.1760] (7-220)
  IPR048254 CDP-alcohol phosphatidyltransferase, conserved site [PS00379] (74-96)
  IPR050324 CDP-alcohol phosphatidyltransferase class-I [PTHR14269] (14-213)

Foldseek 3Di:
DDPPPPPPCPPDLLCVLVVLLVVLQVLLVVLVVVCVVLVVVVVVDVVVSLVCQLVNLVSLLVSLVVNVVSLVVSVVSCVVVVRDDPSCVVSVVVSLLSSLLSLQVVCVVLVLDDPVLSVLLNVLVVVLVVLLVVCVVVVHPSDQDPLNVVLSVLSSVLSNVSSVLSSVLSVCPPPDPVCVVVSVVVNVVVSVVSHVSSVVSSVSSVVSSVVSVVSSVVVVD

Organism: NCBI:txid171281

Secondary structure (DSSP, 8-state):
------------TTTHHHHHHHHHHHHHHHHHHHHHHHHHHHHH-HHHHHHHHHHHHHHHHHHHHHHHHHHHHHHHHHHHHT---HHHHHHHHHHHHHHHHHHHHHHHHTTSS-HHHHHHHHHHHHHHHHHHHHHHHTT---PPPHHHHHHHHHHHHHHHHHHHHHHHHHHTTTS-HHHHHHHHHHHHHHHHHHHHHHHHHHHHHHHHHHHHHHHHHTT--

Mean predicted aligned error: 8.52 Å

Radius of gyration: 20.46 Å; Cα contacts (8 Å, |Δi|>4): 146; chains: 1; bounding box: 69×36×60 Å

Nearest PDB structures (foldseek):
  7drk-assembly1_B  TM=7.383E-01  e=1.777E-05  Staphylococcus aureus subsp. aureus N315
  2bs3-assembly1_F  TM=2.538E-01  e=5.587E-01  Wolinella succinogenes
  7a0g-assembly1_DDD  TM=2.344E-01  e=9.997E+00  Serratia marcescens

Sequence (221 aa):
MKWKLNMKFNITKENFPNILTMVRIWIAFLLVAFLIFFGTEIYSDFNRFQKYRISLSWIMFVFFTLAIATDFADGYLARKWKVVSDYGKLWDPLADKIITIVALVYLILANWFNPGLVVLIVIRDLIVDGLRIQMARKQMDVKASKLAKIKTFYISILIIVTLLLNGIFLSSNGIPTNVENLYSTAQKALSIVVLIGLIGAVIISYVSGYQYLEKSLKHKQ

pLDDT: mean 80.83, std 14.15, range [35.12, 96.62]